Protein AF-A0A926GVC5-F1 (afdb_monomer)

Nearest PDB structures (foldseek):
  3ty1-assembly1_C  TM=9.019E-01  e=1.569E-07  Klebsiella pneumoniae subsp. pneumoniae MGH 78578
  7vnh-assembly1_A  TM=4.754E-01  e=6.463E+00  Drosophila melanogaster
  5odn-assembly1_G  TM=3.128E-01  e=2.403E+00  Salinibacter ruber DSM 13855
  3f6h-assembly1_B  TM=3.086E-01  e=4.647E+00  Leptospira interrogans

Secondary structure (DSSP, 8-state):
-BEEETTEEE-HHHHHTT-S-GGGTSEEEEEE--SGGGTT-EEEEEE-SSSEEEEEETTTTTEEEEEEETTEE-S-B-TT-S--GGG--TTSGGG-GGGGG--B-SB---BSS--SS-EEETTEEEPTTBSGGGS--EEEEEEEEESSSSBEEEEEEEEEEEE-TTS-EEEEEEEEE-

Sequence (178 aa):
MAIYLFGREWTRRELSERVGSLSQIAGVERFTYDEGVADGMRGVRVRTGGGLDFTVLMSRGMDIGAASYNGIPFAWQSATGTVHSHALDQSQPNGRGWLRSFHGGLLTGCGLSNAGAANVDGDEHLGIHGYLSHIPADETFAGIEWENDDTARIVVRGVMREACVFGANLQLQRTITA

Mean predicted aligned error: 4.13 Å

Radius of gyration: 18.65 Å; Cα contacts (8 Å, |Δi|>4): 428; chains: 1; bounding box: 44×25×56 Å

Structure (mmCIF, N/CA/C/O backbone):
data_AF-A0A926GVC5-F1
#
_entry.id   AF-A0A926GVC5-F1
#
loop_
_atom_site.group_PDB
_atom_site.id
_atom_site.type_symbol
_atom_site.label_atom_id
_atom_site.label_alt_id
_atom_site.label_comp_id
_atom_site.label_asym_id
_atom_site.label_entity_id
_atom_site.label_seq_id
_atom_site.pdbx_PDB_ins_code
_atom_site.Cartn_x
_atom_site.Cartn_y
_atom_site.Cartn_z
_atom_site.occupancy
_atom_site.B_iso_or_equiv
_atom_site.auth_seq_id
_atom_site.auth_comp_id
_atom_site.auth_asym_id
_atom_site.auth_atom_id
_atom_site.pdbx_PDB_model_num
ATOM 1 N N . MET A 1 1 ? -2.487 6.706 22.708 1.00 49.44 1 MET A N 1
ATOM 2 C CA . MET A 1 1 ? -3.735 7.472 22.549 1.00 49.44 1 MET A CA 1
ATOM 3 C C . MET A 1 1 ? -4.891 6.523 22.798 1.00 49.44 1 MET A C 1
ATOM 5 O O . MET A 1 1 ? -4.885 5.449 22.205 1.00 49.44 1 MET A O 1
ATOM 9 N N . ALA A 1 2 ? -5.819 6.887 23.686 1.00 65.38 2 ALA A N 1
ATOM 10 C CA . ALA A 1 2 ? -7.033 6.107 23.917 1.00 65.38 2 ALA A CA 1
ATOM 11 C C . ALA A 1 2 ? -7.806 5.901 22.602 1.00 65.38 2 ALA A C 1
ATOM 13 O O . ALA A 1 2 ? -7.728 6.735 21.695 1.00 65.38 2 ALA A O 1
ATOM 14 N N . ILE A 1 3 ? -8.535 4.791 22.480 1.00 77.25 3 ILE A N 1
ATOM 15 C CA . ILE A 1 3 ? -9.276 4.465 21.255 1.00 77.25 3 ILE A CA 1
ATOM 16 C C . ILE A 1 3 ? -10.468 5.427 21.130 1.00 77.25 3 ILE A C 1
ATOM 18 O O . ILE A 1 3 ? -11.437 5.320 21.880 1.00 77.25 3 ILE A O 1
ATOM 22 N N . TYR A 1 4 ? -10.405 6.384 20.198 1.00 82.50 4 TYR A N 1
ATOM 23 C CA . TYR A 1 4 ? -11.474 7.366 19.992 1.00 82.50 4 TYR A CA 1
ATOM 24 C C . TYR A 1 4 ? -12.497 6.861 18.970 1.00 82.50 4 TYR A C 1
ATOM 26 O O . TYR A 1 4 ? -12.224 6.814 17.771 1.00 82.50 4 TYR A O 1
ATOM 34 N N . LEU A 1 5 ? -13.687 6.489 19.443 1.00 84.31 5 LEU A N 1
ATOM 35 C CA . LEU A 1 5 ? -14.776 5.945 18.628 1.00 84.31 5 LEU A CA 1
ATOM 36 C C . LEU A 1 5 ? -16.101 6.591 19.028 1.00 84.31 5 LEU A C 1
ATOM 38 O O . LEU A 1 5 ? -16.390 6.762 20.213 1.00 84.31 5 LEU A O 1
ATOM 42 N N . PHE A 1 6 ? -16.929 6.929 18.038 1.00 85.31 6 PHE A N 1
ATOM 43 C CA . PHE A 1 6 ? -18.269 7.495 18.251 1.00 85.31 6 PHE A CA 1
ATOM 44 C C . PHE A 1 6 ? -18.292 8.741 19.160 1.00 85.31 6 PHE A C 1
ATOM 46 O O . PHE A 1 6 ? -19.180 8.898 19.995 1.00 85.31 6 PHE A O 1
ATOM 53 N N . GLY A 1 7 ? -17.305 9.631 19.007 1.00 84.62 7 GLY A N 1
ATOM 54 C CA . GLY A 1 7 ? -17.253 10.907 19.730 1.00 84.62 7 GLY A CA 1
ATOM 55 C C . GLY A 1 7 ? -16.700 10.827 21.158 1.00 84.62 7 GLY A C 1
ATOM 56 O O . GLY A 1 7 ? -16.825 11.789 21.915 1.00 84.62 7 GLY A O 1
ATOM 57 N N . ARG A 1 8 ? -16.103 9.695 21.546 1.00 88.12 8 ARG A N 1
ATOM 58 C CA . ARG A 1 8 ? -15.627 9.431 22.907 1.00 88.12 8 ARG A CA 1
ATOM 59 C C . ARG A 1 8 ? -14.354 8.573 22.901 1.00 88.12 8 ARG A C 1
ATOM 61 O O . ARG A 1 8 ? -14.167 7.742 22.018 1.00 88.12 8 ARG A O 1
ATOM 68 N N . GLU A 1 9 ? -13.526 8.731 23.932 1.00 88.25 9 GLU A N 1
ATOM 69 C CA . GLU A 1 9 ? -12.428 7.811 24.249 1.00 88.25 9 GLU A CA 1
ATOM 70 C C . GLU A 1 9 ? -12.924 6.537 24.951 1.00 88.25 9 GLU A C 1
ATOM 72 O O . GLU A 1 9 ? -13.777 6.574 25.847 1.00 88.25 9 GLU A O 1
ATOM 77 N N . TRP A 1 10 ? -12.362 5.406 24.539 1.00 87.75 10 TRP A N 1
ATOM 78 C CA . TRP A 1 10 ? -12.652 4.088 25.078 1.00 87.75 10 TRP A CA 1
ATOM 79 C C . TRP A 1 10 ? -11.377 3.397 25.543 1.00 87.75 10 TRP A C 1
ATOM 81 O O . TRP A 1 10 ? -10.371 3.369 24.830 1.00 87.75 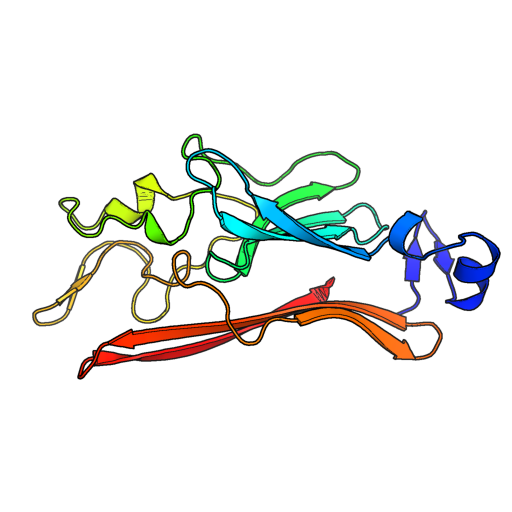10 TRP A O 1
ATOM 91 N N . THR A 1 11 ? -11.460 2.774 26.714 1.00 88.12 11 THR A N 1
ATOM 92 C CA . THR A 1 11 ? -10.470 1.788 27.165 1.00 88.12 11 THR A CA 1
ATOM 93 C C . THR A 1 11 ? -10.712 0.441 26.484 1.00 88.12 11 THR A C 1
ATOM 95 O O . THR A 1 11 ? -11.831 0.128 26.055 1.00 88.12 11 THR A O 1
ATOM 98 N N . ARG A 1 12 ? -9.695 -0.426 26.430 1.00 85.69 12 ARG A N 1
ATOM 99 C CA . ARG A 1 12 ? -9.867 -1.786 25.882 1.00 85.69 12 ARG A CA 1
ATOM 100 C C . ARG A 1 12 ? -10.916 -2.585 26.641 1.00 85.69 12 ARG A C 1
ATOM 102 O O . ARG A 1 12 ? -11.696 -3.313 26.025 1.00 85.69 12 ARG A O 1
ATOM 109 N N . ARG A 1 13 ? -10.946 -2.440 27.968 1.00 88.25 13 ARG A N 1
ATOM 110 C CA . ARG A 1 13 ? -11.920 -3.116 28.825 1.00 88.25 13 ARG A CA 1
ATOM 111 C C . ARG A 1 13 ? -13.344 -2.700 28.468 1.00 88.25 13 ARG A C 1
ATOM 113 O O . ARG A 1 13 ? -14.175 -3.567 28.210 1.00 88.25 13 ARG A O 1
ATOM 120 N N . GLU A 1 14 ? -13.612 -1.401 28.373 1.00 90.75 14 GLU A N 1
ATOM 121 C CA . GLU A 1 14 ? -14.952 -0.902 28.045 1.00 90.75 14 GLU A CA 1
ATOM 122 C C . GLU A 1 14 ? -15.433 -1.355 26.663 1.00 90.75 14 GLU A C 1
ATOM 124 O O . GLU A 1 14 ? -16.628 -1.614 26.491 1.00 90.75 14 GLU A O 1
ATOM 129 N N . LEU A 1 15 ? -14.522 -1.469 25.690 1.00 89.12 15 LEU A N 1
ATOM 130 C CA . LEU A 1 15 ? -14.838 -2.048 24.384 1.00 89.12 15 LEU A CA 1
ATOM 131 C C . LEU A 1 15 ? -15.173 -3.538 24.508 1.00 89.12 15 LEU A C 1
ATOM 133 O O . LEU A 1 15 ? -16.211 -3.962 24.005 1.00 89.12 15 LEU A O 1
ATOM 137 N N . SER A 1 16 ? -14.353 -4.323 25.215 1.00 88.56 16 SER A N 1
ATOM 138 C CA . SER A 1 16 ? -14.581 -5.769 25.383 1.00 88.56 16 SER A CA 1
ATOM 139 C C . SER A 1 16 ? -15.873 -6.117 26.127 1.00 88.56 16 SER A C 1
ATOM 141 O O . SER A 1 16 ? -16.448 -7.175 25.901 1.00 88.56 16 SER A O 1
ATOM 143 N N . GLU A 1 17 ? -16.366 -5.218 26.981 1.00 93.88 17 GLU A N 1
ATOM 144 C CA . GLU A 1 17 ? -17.654 -5.377 27.666 1.00 93.88 17 GLU A CA 1
ATOM 145 C C . GLU A 1 17 ? -18.858 -5.135 26.731 1.00 93.88 17 GLU A C 1
ATOM 147 O O . GLU A 1 17 ? -19.983 -5.491 27.076 1.00 93.88 17 GLU A O 1
ATOM 152 N N . ARG A 1 18 ? -18.648 -4.523 25.555 1.00 92.81 18 ARG A N 1
ATOM 153 C CA . ARG A 1 18 ? -19.713 -4.111 24.617 1.00 92.81 18 ARG A CA 1
ATOM 154 C C . ARG A 1 18 ? -19.720 -4.882 23.308 1.00 92.81 18 ARG A C 1
ATOM 156 O O . ARG A 1 18 ? -20.775 -5.004 22.689 1.00 92.81 18 ARG A O 1
ATOM 163 N N . VAL A 1 19 ? -18.564 -5.367 22.867 1.00 92.81 19 VAL A N 1
ATOM 164 C CA . VAL A 1 19 ? -18.430 -6.135 21.628 1.00 92.81 19 VAL A CA 1
ATOM 165 C C . VAL A 1 19 ? -17.737 -7.460 21.903 1.00 92.81 19 VAL A C 1
ATOM 167 O O . VAL A 1 19 ? -16.753 -7.517 22.634 1.00 92.81 19 VAL A O 1
ATOM 170 N N . GLY A 1 20 ? -18.224 -8.532 21.274 1.00 91.81 20 GLY A N 1
ATOM 171 C CA . GLY A 1 20 ? -17.586 -9.850 21.378 1.00 91.81 20 GLY A CA 1
ATOM 172 C C . GLY A 1 20 ? -16.238 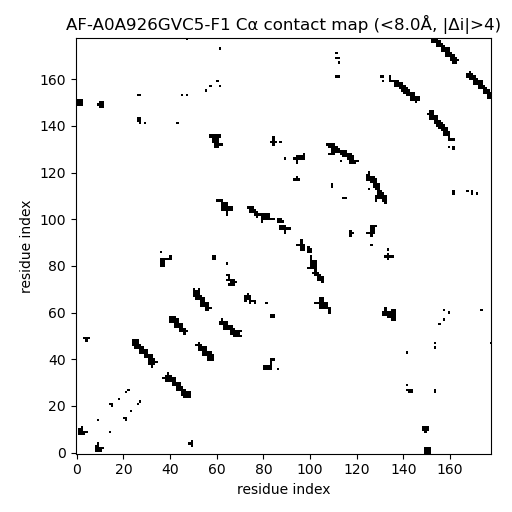-9.926 20.651 1.00 91.81 20 GLY A C 1
ATOM 173 O O . GLY A 1 20 ? -15.399 -10.757 20.983 1.00 91.81 20 GLY A O 1
ATOM 174 N N . SER A 1 21 ? -16.014 -9.050 19.666 1.00 90.00 21 SER A N 1
ATOM 175 C CA . SER A 1 21 ? -14.755 -8.922 18.931 1.00 90.00 21 SER A CA 1
ATOM 176 C C . SER A 1 21 ? -14.538 -7.475 18.505 1.00 90.00 21 SER A C 1
ATOM 178 O O . SER A 1 21 ? -15.471 -6.816 18.043 1.00 90.00 21 SER A O 1
ATOM 180 N N . LEU A 1 22 ? -13.290 -7.000 18.570 1.00 87.12 22 LEU A N 1
ATOM 181 C CA . LEU A 1 22 ? -12.922 -5.672 18.074 1.00 87.12 22 LEU A CA 1
ATOM 182 C C . LEU A 1 22 ? -13.240 -5.515 16.578 1.00 87.12 22 LEU A C 1
ATOM 184 O O . LEU A 1 22 ? -13.656 -4.437 16.165 1.00 87.12 22 LEU A O 1
ATOM 188 N N . SER A 1 23 ? -13.181 -6.610 15.804 1.00 89.69 23 SER A N 1
ATOM 189 C CA . SER A 1 23 ? -13.510 -6.646 14.368 1.00 89.69 23 SER A CA 1
ATOM 190 C C . SER A 1 23 ? -14.938 -6.196 14.031 1.00 89.69 23 SER A C 1
ATOM 192 O O . SER A 1 23 ? -15.229 -5.921 12.863 1.00 89.69 23 SER A O 1
ATOM 194 N N . GLN A 1 24 ? -15.824 -6.128 15.031 1.00 91.88 24 GLN A N 1
ATOM 195 C CA . GLN A 1 24 ? -17.164 -5.558 14.902 1.00 91.88 24 GLN A CA 1
ATOM 196 C C . GLN A 1 24 ? -17.125 -4.049 14.617 1.00 91.88 24 GLN A C 1
ATOM 198 O O . GLN A 1 24 ? -17.999 -3.547 13.916 1.00 91.88 24 GLN A O 1
ATOM 203 N N . ILE A 1 25 ? -16.134 -3.330 15.153 1.00 90.62 25 ILE A N 1
ATOM 204 C CA . ILE A 1 25 ? -16.076 -1.859 15.132 1.00 90.62 25 ILE A CA 1
ATOM 205 C C . ILE A 1 25 ? -14.797 -1.311 14.495 1.00 90.62 25 ILE A C 1
ATOM 207 O O . ILE A 1 25 ? -14.832 -0.217 13.949 1.00 90.62 25 ILE A O 1
ATOM 211 N N . ALA A 1 26 ? -13.688 -2.051 14.529 1.00 91.81 26 ALA A N 1
ATOM 212 C CA . ALA A 1 26 ? -12.416 -1.658 13.934 1.00 91.81 26 ALA A CA 1
ATOM 213 C C . ALA A 1 26 ? -11.557 -2.891 13.625 1.00 91.81 26 ALA A C 1
ATOM 215 O O . ALA A 1 26 ? -11.662 -3.928 14.278 1.00 91.81 26 ALA A O 1
ATOM 216 N N . GLY A 1 27 ? -10.661 -2.792 12.652 1.00 92.81 27 GLY A N 1
ATOM 217 C CA . GLY A 1 27 ? -9.654 -3.819 1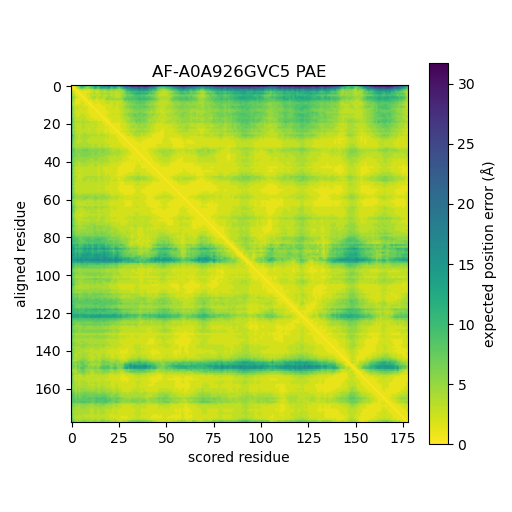2.432 1.00 92.81 27 GLY A CA 1
ATOM 218 C C . GLY A 1 27 ? -9.137 -3.898 11.014 1.00 92.81 27 GLY A C 1
ATOM 219 O O . GLY A 1 27 ? -9.348 -3.013 10.185 1.00 92.81 27 GLY A O 1
ATOM 220 N N . VAL A 1 28 ? -8.437 -4.999 10.765 1.00 96.69 28 VAL A N 1
ATOM 221 C CA . VAL A 1 28 ? -7.834 -5.320 9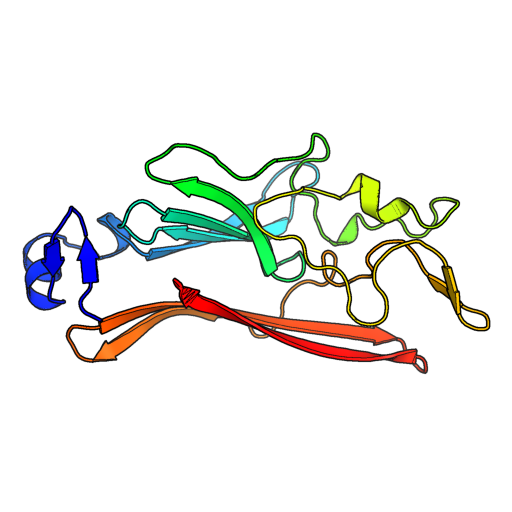.478 1.00 96.69 28 VAL A CA 1
ATOM 222 C C . VAL A 1 28 ? -8.408 -6.617 8.940 1.00 96.69 28 VAL A C 1
ATOM 224 O O . VAL A 1 28 ? -8.597 -7.579 9.681 1.00 96.69 28 VAL A O 1
ATOM 227 N N . GLU A 1 29 ? -8.651 -6.652 7.641 1.00 97.69 29 GLU A N 1
ATOM 228 C CA . GLU A 1 29 ? -9.119 -7.837 6.934 1.00 97.69 29 GLU A CA 1
ATOM 229 C C . GLU A 1 29 ? -8.224 -8.066 5.720 1.00 97.69 29 GLU A C 1
ATOM 231 O O . GLU A 1 29 ? -8.081 -7.192 4.865 1.00 97.69 29 GLU A O 1
ATOM 236 N N . ARG A 1 30 ? -7.581 -9.234 5.667 1.00 98.38 30 ARG A N 1
ATOM 237 C CA . ARG A 1 30 ? -6.803 -9.660 4.501 1.00 98.38 30 ARG A CA 1
ATOM 238 C C . ARG A 1 30 ? -7.730 -10.341 3.511 1.00 98.38 30 ARG A C 1
ATOM 240 O O . ARG A 1 30 ? -8.550 -11.158 3.916 1.00 98.38 30 ARG A O 1
ATOM 247 N N . PHE A 1 31 ? -7.544 -10.055 2.233 1.00 98.44 31 PHE A N 1
ATOM 248 C CA . PHE A 1 31 ? -8.298 -10.691 1.162 1.00 98.44 31 PHE A CA 1
ATOM 249 C C . PHE A 1 31 ? -7.452 -10.813 -0.107 1.00 98.44 31 PHE A C 1
ATOM 251 O O . PHE A 1 31 ? -6.391 -10.192 -0.230 1.00 98.44 31 PHE A O 1
ATOM 258 N N . THR A 1 32 ? -7.939 -11.622 -1.044 1.00 98.12 32 THR A N 1
ATOM 259 C CA . THR A 1 32 ? -7.376 -11.755 -2.390 1.00 98.12 32 THR A CA 1
ATOM 260 C C . THR A 1 32 ? -8.484 -11.447 -3.385 1.00 98.12 32 THR A C 1
ATOM 262 O O . THR A 1 32 ? -9.621 -11.858 -3.166 1.00 98.12 32 THR A O 1
ATOM 265 N N . TYR A 1 33 ? -8.171 -10.681 -4.423 1.00 97.06 33 TYR A N 1
ATOM 266 C CA . TYR A 1 33 ? -9.065 -10.488 -5.562 1.00 97.06 33 TYR A CA 1
ATOM 267 C C . TYR A 1 33 ? -9.090 -11.777 -6.394 1.00 97.06 33 TYR A C 1
ATOM 269 O O . TYR A 1 33 ? -8.039 -12.377 -6.599 1.00 97.06 33 TYR A O 1
ATOM 277 N N . ASP A 1 34 ? -10.264 -12.198 -6.853 1.00 97.12 34 ASP A N 1
ATOM 278 C CA . ASP A 1 34 ? -10.495 -13.511 -7.471 1.00 97.12 34 ASP A CA 1
ATOM 279 C C . ASP A 1 34 ? -10.946 -13.447 -8.939 1.00 97.12 34 ASP A C 1
ATOM 281 O O . ASP A 1 34 ? -11.207 -14.482 -9.549 1.00 97.12 34 ASP A O 1
ATOM 285 N N . GLU A 1 35 ? -11.037 -12.246 -9.524 1.00 94.50 35 GLU A N 1
ATOM 286 C CA . GLU A 1 35 ? -11.503 -12.064 -10.899 1.00 94.50 35 GLU A CA 1
ATOM 287 C C . GLU A 1 35 ? -10.833 -10.895 -11.643 1.00 94.50 35 GLU A C 1
ATOM 289 O O . GLU A 1 35 ? -10.337 -9.914 -11.073 1.00 94.50 35 GLU A O 1
ATOM 294 N N . GLY A 1 36 ? -10.899 -10.980 -12.975 1.00 93.88 36 GLY A N 1
ATOM 295 C CA . GLY 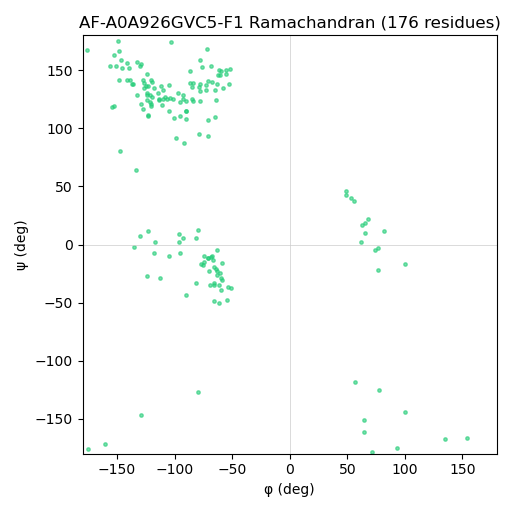A 1 36 ? -10.538 -9.906 -13.893 1.00 93.88 36 GLY A CA 1
ATOM 296 C C . GLY A 1 36 ? -9.059 -9.524 -13.842 1.00 93.88 36 GLY A C 1
ATOM 297 O O . GLY A 1 36 ? -8.183 -10.326 -13.541 1.00 93.88 36 GLY A O 1
ATOM 298 N N . VAL A 1 37 ? -8.767 -8.258 -14.147 1.00 92.62 37 VAL A N 1
ATOM 299 C CA . VAL A 1 37 ? -7.387 -7.735 -14.175 1.00 92.62 37 VAL A CA 1
ATOM 300 C C . VAL A 1 37 ? -6.730 -7.657 -12.791 1.00 92.62 37 VAL A C 1
ATOM 302 O O . VAL A 1 37 ? -5.531 -7.389 -12.705 1.00 92.62 37 VAL A O 1
ATOM 305 N N . ALA A 1 38 ? -7.510 -7.852 -11.726 1.00 95.25 38 ALA A N 1
ATOM 306 C CA . ALA A 1 38 ? -7.071 -7.847 -10.337 1.00 95.25 38 ALA A CA 1
ATOM 307 C C . ALA A 1 38 ? -6.774 -9.256 -9.802 1.00 95.25 38 ALA A C 1
ATOM 309 O O . ALA A 1 38 ? -6.297 -9.361 -8.677 1.00 95.25 38 ALA A O 1
ATOM 310 N N . ASP A 1 39 ? -7.080 -10.315 -10.556 1.00 95.62 39 ASP A N 1
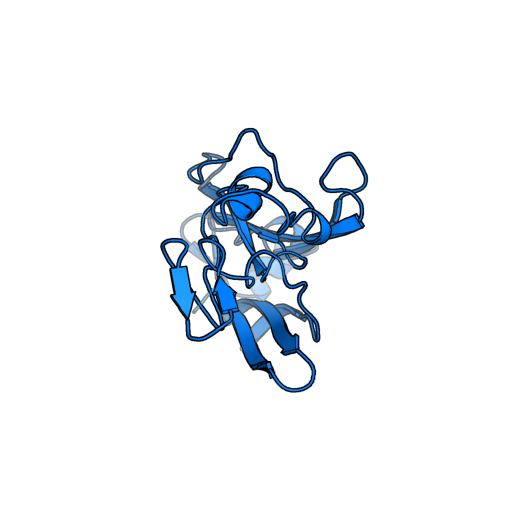ATOM 311 C CA . ASP A 1 39 ? -7.028 -11.694 -10.066 1.00 95.62 39 ASP A CA 1
ATOM 312 C C . ASP A 1 39 ? -5.675 -12.049 -9.416 1.00 95.62 39 ASP A C 1
ATOM 314 O O . ASP A 1 39 ? -4.601 -11.637 -9.869 1.00 95.62 39 ASP A O 1
ATOM 318 N N . GLY A 1 40 ? -5.742 -12.762 -8.292 1.00 95.81 40 GLY A N 1
ATOM 319 C CA . GLY A 1 40 ? -4.604 -13.155 -7.461 1.00 95.81 40 GLY A CA 1
ATOM 320 C C . GLY A 1 40 ? -3.992 -12.030 -6.620 1.00 95.81 40 GLY A C 1
ATOM 321 O O . GLY A 1 40 ? -3.096 -12.282 -5.807 1.00 95.81 40 GLY A O 1
ATOM 322 N N . MET A 1 41 ? -4.456 -10.785 -6.760 1.00 96.19 41 MET A N 1
ATOM 323 C CA . MET A 1 41 ? -3.865 -9.660 -6.047 1.00 96.19 41 MET A CA 1
ATOM 324 C C . MET A 1 41 ? -4.233 -9.700 -4.559 1.00 96.19 41 MET A C 1
ATOM 326 O O . MET A 1 41 ? -5.392 -9.840 -4.186 1.00 96.19 41 MET A O 1
ATOM 330 N N . ARG A 1 42 ? -3.249 -9.523 -3.676 1.00 97.56 42 ARG A N 1
ATOM 331 C CA . ARG A 1 42 ? -3.463 -9.439 -2.220 1.00 97.56 42 ARG A CA 1
ATOM 332 C C . ARG A 1 42 ? -3.818 -8.015 -1.788 1.00 97.56 42 ARG A C 1
ATOM 334 O O . ARG A 1 42 ? -3.131 -7.066 -2.182 1.00 97.56 42 ARG A O 1
ATOM 341 N N . GLY A 1 43 ? -4.819 -7.882 -0.921 1.00 98.06 43 GLY A N 1
ATOM 342 C CA . GLY A 1 43 ? -5.265 -6.625 -0.322 1.00 98.06 43 GLY A CA 1
ATOM 343 C C . GLY A 1 43 ? -5.455 -6.716 1.195 1.00 98.06 43 GLY A C 1
ATOM 344 O O . GLY A 1 43 ? -5.647 -7.794 1.761 1.00 98.06 43 GLY A O 1
ATOM 345 N N . VAL A 1 44 ? -5.395 -5.563 1.861 1.00 98.69 44 VAL A N 1
ATOM 346 C CA . VAL A 1 44 ? -5.738 -5.402 3.279 1.00 98.69 44 VAL A CA 1
ATOM 347 C C . VAL A 1 44 ? -6.746 -4.273 3.403 1.00 98.69 44 VAL A C 1
ATOM 349 O O . VAL A 1 44 ? -6.426 -3.125 3.105 1.00 98.69 44 VAL A O 1
ATOM 352 N N . ARG A 1 45 ? -7.955 -4.576 3.870 1.00 98.19 45 ARG A N 1
ATOM 353 C CA . ARG A 1 45 ? -8.938 -3.563 4.249 1.00 98.19 45 ARG A CA 1
ATOM 354 C C . ARG A 1 45 ? -8.678 -3.134 5.685 1.00 98.19 45 ARG A C 1
ATOM 356 O O . ARG A 1 45 ? -8.639 -3.971 6.582 1.00 98.19 45 ARG A O 1
ATOM 363 N N . VAL A 1 46 ? -8.515 -1.836 5.888 1.00 98.25 46 VAL A N 1
ATOM 364 C CA . VAL A 1 46 ? -8.346 -1.195 7.190 1.00 98.25 46 VAL A CA 1
ATOM 365 C C . VAL A 1 46 ? -9.621 -0.435 7.512 1.00 98.25 46 VAL A C 1
ATOM 367 O O . VAL A 1 46 ? -10.066 0.376 6.704 1.00 98.25 46 VAL A O 1
ATOM 370 N N . ARG A 1 47 ? -10.191 -0.699 8.688 1.00 96.06 47 ARG A N 1
ATOM 371 C CA . ARG A 1 47 ? -11.331 0.031 9.250 1.00 96.06 47 ARG A CA 1
ATOM 372 C C . ARG A 1 47 ? -10.919 0.572 10.607 1.00 96.06 47 ARG A C 1
ATOM 374 O O . ARG A 1 47 ? -10.703 -0.215 11.528 1.00 96.06 47 ARG A O 1
ATOM 381 N N . THR A 1 48 ? -10.774 1.885 10.748 1.00 93.44 48 THR A N 1
ATOM 382 C CA . THR A 1 48 ? -10.304 2.470 12.019 1.00 93.44 48 THR A CA 1
ATOM 383 C C . THR A 1 48 ? -11.392 2.510 13.087 1.00 93.44 48 THR A C 1
ATOM 385 O O . THR A 1 48 ? -11.097 2.705 14.261 1.00 93.44 48 THR A O 1
ATOM 388 N N . GLY A 1 49 ? -12.657 2.365 12.684 1.00 90.88 49 GLY A N 1
ATOM 389 C CA . GLY A 1 49 ? -13.835 2.561 13.530 1.00 90.88 49 GLY A CA 1
ATOM 390 C C . GLY A 1 49 ? -14.178 4.031 13.789 1.00 90.88 49 GLY A C 1
ATOM 391 O O . GLY A 1 49 ? -15.333 4.351 14.056 1.00 90.88 49 GLY A O 1
ATOM 392 N N . GLY A 1 50 ? -13.214 4.944 13.640 1.00 90.75 50 GLY A N 1
ATOM 393 C CA . GLY A 1 50 ? -13.417 6.397 13.700 1.00 90.75 50 GLY A CA 1
ATOM 394 C C . GLY A 1 50 ? -13.986 6.997 12.409 1.00 90.75 50 GLY A C 1
ATOM 395 O O . GLY A 1 50 ? -13.950 8.213 12.228 1.00 90.75 50 GLY A O 1
ATOM 396 N N . GLY A 1 51 ? -14.460 6.148 11.495 1.00 93.38 51 GLY A N 1
ATOM 397 C CA . GLY A 1 51 ? -15.038 6.529 10.209 1.00 93.38 51 GLY A CA 1
ATOM 398 C C . GLY A 1 51 ? -14.097 6.397 9.017 1.00 93.38 51 GLY A C 1
ATOM 399 O O . GLY A 1 51 ? -14.581 6.398 7.893 1.00 93.38 51 GLY A O 1
ATOM 400 N N . LEU A 1 52 ? -12.782 6.283 9.222 1.00 95.75 52 LEU A N 1
ATOM 401 C CA . LEU A 1 52 ? -11.835 6.106 8.121 1.00 95.75 52 LEU A CA 1
ATOM 402 C C . LEU A 1 52 ? -11.735 4.625 7.732 1.00 95.75 52 LEU A C 1
ATOM 404 O O . LEU A 1 52 ? -11.352 3.784 8.547 1.00 95.75 52 LEU A O 1
ATOM 408 N N . ASP A 1 53 ? -11.999 4.344 6.460 1.00 97.75 53 ASP A N 1
ATOM 409 C CA . ASP A 1 53 ? -11.830 3.031 5.848 1.00 97.75 53 ASP A CA 1
ATOM 410 C C . ASP A 1 53 ? -10.959 3.160 4.598 1.00 97.75 53 ASP A C 1
ATOM 412 O O . ASP A 1 53 ? -11.165 4.060 3.782 1.00 97.75 53 ASP A O 1
ATOM 416 N N . PHE A 1 54 ? -9.986 2.270 4.418 1.00 98.56 54 PHE A N 1
ATOM 417 C CA . PHE A 1 54 ? -9.158 2.251 3.211 1.00 98.56 54 PHE A CA 1
ATOM 418 C C . PHE A 1 54 ? -8.608 0.864 2.899 1.00 98.56 54 PHE A C 1
ATOM 420 O O . PHE A 1 54 ? -8.591 -0.032 3.742 1.00 98.56 54 PHE A O 1
ATOM 427 N N . THR A 1 55 ? -8.147 0.678 1.664 1.00 98.62 55 THR A N 1
ATOM 428 C CA . THR A 1 55 ? -7.538 -0.578 1.215 1.00 98.62 55 THR A CA 1
ATOM 429 C C . THR A 1 55 ? -6.061 -0.380 0.905 1.00 98.62 55 THR A C 1
ATOM 431 O O . THR A 1 55 ? -5.718 0.445 0.064 1.00 98.62 55 THR A O 1
ATOM 434 N N . VAL A 1 56 ? -5.190 -1.167 1.535 1.00 98.69 56 VAL A N 1
ATOM 435 C CA . VAL A 1 56 ? -3.775 -1.282 1.165 1.00 98.69 56 VAL A CA 1
ATOM 436 C C . VAL A 1 56 ? -3.620 -2.404 0.140 1.00 98.69 56 VAL A C 1
ATOM 438 O O . VAL A 1 56 ? -4.009 -3.547 0.390 1.00 98.69 56 VAL A O 1
ATOM 441 N N . LEU A 1 57 ? -3.052 -2.091 -1.020 1.00 98.12 57 LEU A N 1
ATOM 442 C CA . LEU A 1 57 ? -2.854 -3.019 -2.129 1.00 98.12 57 LEU A CA 1
ATOM 443 C C . LEU A 1 57 ? -1.477 -3.676 -2.006 1.00 98.12 57 LEU A C 1
ATOM 445 O O . LEU A 1 57 ? -0.478 -3.209 -2.553 1.00 98.12 57 LEU A O 1
ATOM 449 N N . MET A 1 58 ? -1.419 -4.782 -1.265 1.00 98.00 58 MET A N 1
ATOM 450 C CA . MET A 1 58 ? -0.163 -5.446 -0.892 1.00 98.00 58 MET A CA 1
ATOM 451 C C . MET A 1 58 ? 0.651 -5.929 -2.090 1.00 98.00 58 MET A C 1
ATOM 453 O O . MET A 1 58 ? 1.862 -6.072 -1.985 1.00 98.00 58 MET A O 1
ATOM 457 N N . SER A 1 59 ? 0.016 -6.178 -3.233 1.00 96.50 59 SER A N 1
ATOM 458 C CA . SER A 1 59 ? 0.736 -6.621 -4.435 1.00 96.50 59 SER A CA 1
ATOM 459 C C . SER A 1 59 ? 1.160 -5.468 -5.352 1.00 96.50 59 SER A C 1
ATOM 461 O O . SER A 1 59 ? 1.664 -5.735 -6.436 1.00 96.50 59 SER A O 1
ATOM 463 N N . ARG A 1 60 ? 0.955 -4.209 -4.937 1.00 95.75 60 ARG A N 1
ATOM 464 C CA . ARG A 1 60 ? 1.247 -2.984 -5.699 1.00 95.75 60 ARG A CA 1
ATOM 465 C C . ARG A 1 60 ? 1.975 -1.945 -4.847 1.00 95.75 60 ARG A C 1
ATOM 467 O O . ARG A 1 60 ? 1.406 -0.920 -4.495 1.00 95.75 60 ARG A O 1
ATOM 474 N N . GLY A 1 61 ? 3.188 -2.232 -4.394 1.00 96.75 61 GLY A N 1
ATOM 475 C CA . GLY A 1 61 ? 3.977 -1.269 -3.617 1.00 96.75 61 GLY A CA 1
ATOM 476 C C . GLY A 1 61 ? 3.398 -0.891 -2.249 1.00 96.75 61 GLY A C 1
ATOM 477 O O . GLY A 1 61 ? 3.863 0.068 -1.626 1.00 96.75 61 GLY A O 1
ATOM 478 N N . MET A 1 62 ? 2.362 -1.606 -1.792 1.00 98.38 62 MET A N 1
ATOM 479 C CA . MET A 1 62 ? 1.474 -1.201 -0.697 1.00 98.38 62 MET A CA 1
ATOM 480 C C . MET A 1 62 ? 0.812 0.167 -0.918 1.00 98.38 62 MET A C 1
ATOM 482 O O . MET A 1 62 ? 0.651 0.949 0.023 1.00 98.38 62 MET A O 1
ATOM 486 N N . ASP A 1 63 ? 0.439 0.472 -2.159 1.00 98.00 63 ASP A N 1
ATOM 487 C CA . ASP A 1 63 ? -0.412 1.613 -2.493 1.00 98.00 63 ASP A CA 1
ATOM 488 C C . ASP A 1 63 ? -1.699 1.619 -1.662 1.00 98.00 63 ASP A C 1
ATOM 490 O O . ASP A 1 63 ? -2.203 0.569 -1.255 1.00 98.00 63 ASP A O 1
ATOM 494 N N . ILE A 1 64 ? -2.246 2.810 -1.417 1.00 98.44 64 ILE A N 1
ATOM 495 C CA . ILE A 1 64 ? -3.537 2.961 -0.750 1.00 98.44 64 ILE A CA 1
ATOM 496 C C . ILE A 1 64 ? -4.578 3.235 -1.829 1.00 98.44 64 ILE A C 1
ATOM 498 O O . ILE A 1 64 ? -4.587 4.309 -2.424 1.00 98.44 64 ILE A O 1
ATOM 502 N N . GLY A 1 65 ? -5.432 2.245 -2.080 1.00 97.38 65 GLY A N 1
ATOM 503 C CA . GLY A 1 65 ? -6.469 2.270 -3.105 1.00 97.38 65 GLY A CA 1
ATOM 504 C C . GLY A 1 65 ? -7.708 3.052 -2.665 1.00 97.38 65 GLY A C 1
ATOM 505 O O . GLY A 1 65 ? -7.621 4.210 -2.255 1.00 97.38 65 GLY A O 1
ATOM 506 N N . ALA A 1 66 ? -8.879 2.415 -2.762 1.00 97.50 66 ALA A N 1
ATOM 507 C CA . ALA A 1 66 ? -10.143 3.013 -2.339 1.00 97.50 66 ALA A CA 1
ATOM 508 C C . ALA A 1 66 ? -10.098 3.422 -0.858 1.00 97.50 66 ALA A C 1
ATOM 510 O O . ALA A 1 66 ? -9.647 2.643 -0.011 1.00 97.50 66 ALA A O 1
ATOM 511 N N . ALA A 1 67 ? -10.591 4.628 -0.573 1.00 98.31 67 ALA A N 1
ATOM 512 C CA . ALA A 1 67 ? -10.695 5.187 0.765 1.00 98.31 67 ALA A CA 1
ATOM 513 C C . ALA A 1 67 ? -12.004 5.971 0.927 1.00 98.31 67 ALA A C 1
ATOM 515 O O . ALA A 1 67 ? -12.444 6.672 0.006 1.00 98.31 67 ALA A O 1
ATOM 516 N N . SER A 1 68 ? -12.605 5.857 2.107 1.00 98.38 68 SER A N 1
ATOM 517 C CA . SER A 1 68 ? -13.833 6.549 2.488 1.00 98.38 68 SER A CA 1
ATOM 518 C C . SER A 1 68 ? -13.773 7.049 3.923 1.00 98.38 68 SER A C 1
ATOM 520 O O . SER A 1 68 ? -13.102 6.462 4.770 1.00 98.38 68 SER A O 1
ATOM 522 N N . TYR A 1 69 ? -14.502 8.128 4.194 1.00 97.50 69 TYR A N 1
ATOM 523 C CA . TYR A 1 69 ? -14.734 8.628 5.542 1.00 97.50 69 TYR A CA 1
ATOM 524 C C . TYR A 1 69 ? -16.234 8.636 5.833 1.00 97.50 69 TYR A C 1
ATOM 526 O O . TYR A 1 69 ? -16.998 9.266 5.103 1.00 97.50 69 TYR A O 1
ATOM 534 N N . ASN A 1 70 ? -16.672 7.910 6.863 1.00 95.38 70 ASN A N 1
ATOM 535 C CA . ASN A 1 70 ? -18.084 7.693 7.197 1.00 95.38 70 ASN A CA 1
ATOM 536 C C . ASN A 1 70 ? -18.915 7.247 5.978 1.00 95.38 70 ASN A C 1
ATOM 538 O O . ASN A 1 70 ? -20.012 7.745 5.736 1.00 95.38 70 ASN A O 1
ATOM 542 N N . GLY A 1 71 ? -18.356 6.337 5.173 1.00 96.31 71 GLY A N 1
ATOM 543 C CA . GLY A 1 71 ? -18.979 5.829 3.946 1.00 96.31 71 GLY A CA 1
ATOM 544 C C . GLY A 1 71 ? -18.928 6.771 2.736 1.00 96.31 71 GLY A C 1
ATOM 545 O O . GLY A 1 71 ? -19.353 6.374 1.655 1.00 96.31 71 GLY A O 1
ATOM 546 N N . ILE A 1 72 ? -18.386 7.987 2.868 1.00 98.31 72 ILE A N 1
ATOM 547 C CA . ILE A 1 72 ? -18.234 8.934 1.756 1.00 98.31 72 ILE A CA 1
ATOM 548 C C . ILE A 1 72 ? -16.870 8.700 1.087 1.00 98.31 72 ILE A C 1
ATOM 550 O O . ILE A 1 72 ? -15.841 8.916 1.736 1.00 98.31 72 ILE A O 1
ATOM 554 N N . PRO A 1 73 ? -16.817 8.249 -0.182 1.00 98.00 73 PRO A N 1
ATOM 555 C CA . PRO A 1 73 ? -15.554 8.025 -0.879 1.00 98.00 73 PRO A CA 1
ATOM 556 C C . PRO A 1 73 ? -14.866 9.354 -1.215 1.00 98.00 73 PRO A C 1
ATOM 558 O O . PRO A 1 73 ? -15.522 10.311 -1.623 1.00 98.00 73 PRO A O 1
ATOM 561 N N . PHE A 1 74 ? -13.539 9.404 -1.079 1.00 97.44 74 PHE A N 1
ATOM 562 C CA . PHE A 1 74 ? -12.748 10.606 -1.401 1.00 97.44 74 PHE A CA 1
ATOM 563 C C . PHE A 1 74 ? -11.465 10.327 -2.201 1.00 97.44 74 PHE A C 1
ATOM 565 O O . PHE A 1 74 ? -10.758 11.259 -2.578 1.00 97.44 74 PHE A O 1
ATOM 572 N N . ALA A 1 75 ? -11.167 9.059 -2.490 1.00 97.44 75 ALA A N 1
ATOM 573 C CA . ALA A 1 75 ? -10.070 8.666 -3.368 1.00 97.44 75 ALA A CA 1
ATOM 574 C C . ALA A 1 75 ? -10.566 8.496 -4.813 1.00 97.44 75 ALA A C 1
ATOM 576 O O . ALA A 1 75 ? -11.529 7.769 -5.057 1.00 97.44 75 ALA A O 1
ATOM 577 N N . TRP A 1 76 ? -9.897 9.134 -5.778 1.00 97.31 76 TRP A N 1
ATOM 578 C CA . TRP A 1 76 ? -10.194 8.939 -7.201 1.00 97.31 76 TRP A CA 1
ATOM 579 C C . TRP A 1 76 ? -9.816 7.522 -7.644 1.00 97.31 76 TRP A C 1
ATOM 581 O O . TRP A 1 76 ? -8.766 7.013 -7.259 1.00 97.31 76 TRP A O 1
ATOM 591 N N . GLN A 1 77 ? -10.644 6.893 -8.480 1.00 95.88 77 GLN A N 1
ATOM 592 C CA . GLN A 1 77 ? -10.372 5.574 -9.048 1.00 95.88 77 GLN A CA 1
ATOM 593 C C . GLN A 1 77 ? -10.433 5.633 -10.571 1.00 95.88 77 GLN A C 1
ATOM 595 O O . GLN A 1 77 ? -11.383 6.152 -11.158 1.00 95.88 77 GLN A O 1
ATOM 600 N N . SER A 1 78 ? -9.403 5.085 -11.202 1.00 95.81 78 SER A N 1
ATOM 601 C CA . SER A 1 78 ? -9.283 5.021 -12.654 1.00 95.81 78 SER A CA 1
ATOM 602 C C . SER A 1 78 ? -10.182 3.947 -13.264 1.00 95.81 78 SER A C 1
ATOM 604 O O . SER A 1 78 ? -10.423 2.897 -12.665 1.00 95.81 78 SER A O 1
ATOM 606 N N . ALA A 1 79 ? -10.579 4.156 -14.520 1.00 94.88 79 ALA A N 1
ATOM 607 C CA . ALA A 1 79 ? -11.280 3.157 -15.327 1.00 94.88 79 ALA A CA 1
ATOM 608 C C . ALA A 1 79 ? -10.415 1.927 -15.662 1.00 94.88 79 ALA A C 1
ATOM 610 O O . ALA A 1 79 ? -10.946 0.905 -16.085 1.00 94.88 79 ALA A O 1
ATOM 611 N N . THR A 1 80 ? -9.096 1.988 -15.447 1.00 92.56 80 THR A N 1
ATOM 612 C CA . THR A 1 80 ? -8.226 0.802 -15.541 1.00 92.56 80 THR A CA 1
ATOM 613 C C . THR A 1 80 ? -8.540 -0.232 -14.461 1.00 92.56 80 THR A C 1
ATOM 615 O O . THR A 1 80 ? -8.148 -1.387 -14.590 1.00 92.56 80 THR A O 1
ATOM 618 N N . GLY A 1 81 ? -9.209 0.186 -13.381 1.00 90.88 81 GLY A N 1
ATOM 619 C CA . GLY A 1 81 ? -9.439 -0.631 -12.201 1.00 90.88 81 GLY A CA 1
ATOM 620 C C . GLY A 1 81 ? -8.171 -0.853 -11.378 1.00 90.88 81 GLY A C 1
ATOM 621 O O . GLY A 1 81 ? -7.087 -0.339 -11.674 1.00 90.88 81 GLY A O 1
ATOM 622 N N . THR A 1 82 ? -8.325 -1.626 -10.309 1.00 91.06 82 THR A N 1
ATOM 623 C CA . THR A 1 82 ? -7.216 -2.100 -9.486 1.00 91.06 82 THR A CA 1
ATOM 624 C C . THR A 1 82 ? -6.547 -3.279 -10.189 1.00 91.06 82 THR A C 1
ATOM 626 O O . THR A 1 82 ? -7.005 -4.406 -10.085 1.00 91.06 82 THR A O 1
ATOM 629 N N . VAL A 1 83 ? -5.489 -3.017 -10.947 1.00 91.69 83 VAL A N 1
ATOM 630 C CA . VAL A 1 83 ? -4.827 -4.028 -11.787 1.00 91.69 83 VAL A CA 1
ATOM 631 C C . VAL A 1 83 ? -3.770 -4.800 -10.987 1.00 91.69 83 VAL A C 1
ATOM 633 O O . VAL A 1 83 ? -3.141 -4.219 -10.113 1.00 91.69 83 VAL A O 1
ATOM 636 N N . HIS A 1 84 ? -3.493 -6.072 -11.279 1.00 90.88 84 HIS A N 1
ATOM 637 C CA . HIS A 1 84 ? -2.346 -6.783 -10.699 1.00 90.88 84 HIS A CA 1
ATOM 638 C C . HIS A 1 84 ? -1.013 -6.106 -11.093 1.00 90.88 84 HIS A C 1
ATOM 640 O O . HIS A 1 84 ? -0.889 -5.501 -12.161 1.00 90.88 84 HIS A O 1
ATOM 646 N N . SER A 1 85 ? 0.021 -6.196 -10.254 1.00 86.56 85 SER A N 1
ATOM 647 C CA . SER A 1 85 ? 1.356 -5.634 -10.550 1.00 86.56 85 SER A CA 1
ATOM 648 C C . SER A 1 85 ? 2.000 -6.205 -11.813 1.00 86.56 85 SER A C 1
ATOM 650 O O . SER A 1 85 ? 2.727 -5.505 -12.509 1.00 86.56 85 SER A O 1
ATOM 652 N N . HIS A 1 86 ? 1.672 -7.448 -12.153 1.00 85.31 86 HIS A N 1
ATOM 653 C CA . HIS A 1 86 ? 2.184 -8.140 -13.343 1.00 85.31 86 HIS A CA 1
ATOM 654 C C . HIS A 1 86 ? 1.694 -7.541 -14.668 1.00 85.31 86 HIS A C 1
ATOM 656 O O . HIS A 1 86 ? 2.204 -7.900 -15.721 1.00 85.31 86 HIS A O 1
ATOM 662 N N . ALA A 1 87 ? 0.724 -6.627 -14.640 1.00 81.88 87 ALA A N 1
ATOM 663 C CA . ALA A 1 87 ? 0.226 -5.971 -15.844 1.00 81.88 87 ALA A CA 1
ATOM 664 C C . ALA A 1 87 ? 1.098 -4.798 -16.324 1.00 81.88 87 ALA A C 1
ATOM 666 O O . ALA A 1 87 ? 0.690 -4.080 -17.239 1.00 81.88 87 ALA A O 1
ATOM 667 N N . LEU A 1 88 ? 2.256 -4.544 -15.698 1.00 84.81 88 LEU A N 1
ATOM 668 C CA . LEU A 1 88 ? 3.180 -3.531 -16.197 1.00 84.81 88 LEU A CA 1
ATOM 669 C C . LEU A 1 88 ? 3.716 -3.941 -17.569 1.00 84.81 88 LEU A C 1
ATOM 671 O O . LEU A 1 88 ? 4.549 -4.835 -17.683 1.00 84.81 88 LEU A O 1
ATOM 675 N N . ASP A 1 89 ? 3.281 -3.231 -18.600 1.00 83.75 89 ASP A N 1
ATOM 676 C CA . ASP A 1 89 ? 3.767 -3.429 -19.958 1.00 83.75 89 ASP A CA 1
ATOM 677 C C . ASP A 1 89 ? 4.832 -2.384 -20.311 1.00 83.75 89 ASP A C 1
ATOM 679 O O . ASP A 1 89 ? 4.527 -1.296 -20.803 1.00 83.75 89 ASP A O 1
ATOM 683 N N . GLN A 1 90 ? 6.099 -2.715 -20.063 1.00 78.75 90 GLN A N 1
ATOM 684 C CA . GLN A 1 90 ? 7.228 -1.841 -20.401 1.00 78.75 90 GLN A CA 1
ATOM 685 C C . GLN A 1 90 ? 7.492 -1.746 -21.911 1.00 78.75 90 GLN A C 1
ATOM 687 O O . GLN A 1 90 ? 8.233 -0.866 -22.340 1.00 78.75 90 GLN A O 1
ATOM 692 N N . SER A 1 91 ? 6.874 -2.605 -22.733 1.00 80.94 91 SER A N 1
ATOM 693 C CA . SER A 1 91 ? 7.060 -2.573 -24.189 1.00 80.94 91 SER A CA 1
ATOM 694 C C . SER A 1 91 ? 6.326 -1.408 -24.863 1.00 80.94 91 SER A C 1
ATOM 696 O O . SER A 1 91 ? 6.536 -1.135 -26.047 1.00 80.94 91 SER A O 1
ATOM 698 N N . GLN A 1 92 ? 5.467 -0.694 -24.123 1.00 81.31 92 GLN A N 1
ATOM 699 C CA . GLN A 1 92 ? 4.712 0.431 -24.659 1.00 81.31 92 GLN A CA 1
ATOM 700 C C . GLN A 1 92 ? 5.639 1.584 -25.076 1.00 81.31 92 GLN A C 1
ATOM 702 O O . GLN A 1 92 ? 6.479 2.027 -24.284 1.00 81.31 92 GLN A O 1
ATOM 707 N N . PRO A 1 93 ? 5.442 2.149 -26.282 1.00 79.94 93 PRO A N 1
ATOM 708 C CA . PRO A 1 93 ? 6.260 3.252 -26.758 1.00 79.94 93 PRO A CA 1
ATOM 709 C C . PRO A 1 93 ? 6.169 4.458 -25.816 1.00 79.94 93 PRO A C 1
ATOM 711 O O . PRO A 1 93 ? 5.138 4.723 -25.187 1.00 79.94 93 PRO A O 1
ATOM 714 N N . ASN A 1 94 ? 7.261 5.221 -25.750 1.00 85.81 94 ASN A N 1
ATOM 715 C CA . ASN A 1 94 ? 7.398 6.435 -24.939 1.00 85.81 94 ASN A CA 1
ATOM 716 C C . ASN A 1 94 ? 7.331 6.213 -23.413 1.00 85.81 94 ASN A C 1
ATOM 718 O O . ASN A 1 94 ? 7.056 7.160 -22.677 1.00 85.81 94 ASN A O 1
ATOM 722 N N . GLY A 1 95 ? 7.529 4.981 -22.925 1.00 88.44 95 GLY A N 1
ATOM 723 C CA . GLY A 1 95 ? 7.603 4.694 -21.486 1.00 88.44 95 GLY A CA 1
ATOM 724 C C . GLY A 1 95 ? 6.279 4.884 -20.735 1.00 88.44 95 GLY A C 1
ATOM 725 O O . GLY A 1 95 ? 6.275 5.105 -19.525 1.00 88.44 95 GLY A O 1
ATOM 726 N N . ARG A 1 96 ? 5.137 4.834 -21.437 1.00 92.12 96 ARG A N 1
ATOM 727 C CA . ARG A 1 96 ? 3.800 5.126 -20.872 1.00 92.12 96 ARG A CA 1
ATOM 728 C C . ARG A 1 96 ? 3.017 3.887 -20.434 1.00 92.12 96 ARG A C 1
ATOM 730 O O . ARG A 1 96 ? 1.841 4.009 -20.094 1.00 92.12 96 ARG A O 1
ATOM 737 N N . GLY A 1 97 ? 3.647 2.713 -20.419 1.00 91.81 97 GLY A N 1
ATOM 738 C CA . GLY A 1 97 ? 3.015 1.447 -20.033 1.00 91.81 97 GLY A CA 1
ATOM 739 C C . GLY A 1 97 ? 2.332 1.476 -18.671 1.00 91.81 97 GLY A C 1
ATOM 740 O O . GLY A 1 97 ? 1.227 0.960 -18.514 1.00 91.81 97 GLY A O 1
ATOM 741 N N . TRP A 1 98 ? 2.934 2.195 -17.724 1.00 93.88 98 TRP A N 1
ATOM 742 C CA . TRP A 1 98 ? 2.407 2.415 -16.380 1.00 93.88 98 TRP A CA 1
ATOM 743 C C . TRP A 1 98 ? 0.945 2.911 -16.375 1.00 93.88 98 TRP A C 1
ATOM 745 O O . TRP A 1 98 ? 0.134 2.428 -15.580 1.00 93.88 98 TRP A O 1
ATOM 755 N N . LEU A 1 99 ? 0.555 3.778 -17.326 1.00 93.94 99 LEU A N 1
ATOM 756 C CA . LEU A 1 99 ? -0.804 4.341 -17.421 1.00 93.94 99 LEU A CA 1
ATOM 757 C C . LEU A 1 99 ? -1.895 3.292 -17.676 1.00 93.94 99 LEU A C 1
ATOM 759 O O . LEU A 1 99 ? -3.043 3.536 -17.321 1.00 93.94 99 LEU A O 1
ATOM 763 N N . ARG A 1 100 ? -1.569 2.120 -18.239 1.00 91.88 100 ARG A N 1
ATOM 764 C CA . ARG A 1 100 ? -2.543 1.022 -18.425 1.00 91.88 100 ARG A CA 1
ATOM 765 C C . ARG A 1 100 ? -2.951 0.349 -17.114 1.00 91.88 100 ARG A C 1
ATOM 767 O O . ARG A 1 100 ? -3.900 -0.423 -17.087 1.00 91.88 100 ARG A O 1
ATOM 774 N N . SER A 1 101 ? -2.236 0.652 -16.038 1.00 93.06 101 SER A N 1
ATOM 775 C CA . SER A 1 101 ? -2.413 0.056 -14.713 1.00 93.06 101 SER A CA 1
ATOM 776 C C . SER A 1 101 ? -2.516 1.098 -13.598 1.00 93.06 101 SER A C 1
ATOM 778 O O . SER A 1 101 ? -2.521 0.745 -12.417 1.00 93.06 101 SER A O 1
ATOM 780 N N . PHE A 1 102 ? -2.582 2.383 -13.960 1.00 94.50 102 PHE A N 1
ATOM 781 C CA . PHE A 1 102 ? -2.700 3.463 -12.995 1.00 94.50 102 PHE A CA 1
ATOM 782 C C . PHE A 1 102 ? -4.092 3.460 -12.369 1.00 94.50 102 PHE A C 1
ATOM 784 O O . PHE A 1 102 ? -5.024 4.054 -12.905 1.00 94.50 102 PHE A O 1
ATOM 791 N N . HIS A 1 103 ? -4.220 2.795 -11.225 1.00 93.56 103 HIS A N 1
ATOM 792 C CA . HIS A 1 103 ? -5.498 2.617 -10.542 1.00 93.56 103 HIS A CA 1
ATOM 793 C C . HIS A 1 103 ? -6.003 3.878 -9.817 1.00 93.56 103 HIS A C 1
ATOM 795 O O . HIS A 1 103 ? -7.190 3.956 -9.493 1.00 93.56 103 HIS A O 1
ATOM 801 N N . GLY A 1 104 ? -5.126 4.857 -9.568 1.00 95.31 104 GLY A N 1
ATOM 802 C CA . GLY A 1 104 ? -5.412 5.990 -8.691 1.00 95.31 104 GLY A CA 1
ATOM 803 C C . GLY A 1 104 ? -5.315 5.591 -7.221 1.00 95.31 104 GLY A C 1
ATOM 804 O O . GLY A 1 104 ? -4.303 5.052 -6.787 1.00 95.31 104 GLY A O 1
ATOM 805 N N . GLY A 1 105 ? -6.376 5.844 -6.463 1.00 96.88 105 GLY A N 1
ATOM 806 C CA . GLY A 1 105 ? -6.431 5.621 -5.025 1.00 96.88 105 GLY A CA 1
ATOM 807 C C . GLY A 1 105 ? -6.061 6.859 -4.214 1.00 96.88 105 GLY A C 1
ATOM 808 O O . GLY A 1 105 ? -5.867 7.954 -4.740 1.00 96.88 105 GLY A O 1
ATOM 809 N N . LEU A 1 106 ? -6.002 6.677 -2.899 1.00 97.75 106 LEU A N 1
ATOM 810 C CA . LEU A 1 106 ? -5.546 7.701 -1.967 1.00 97.75 106 LEU A CA 1
ATOM 811 C C . LEU A 1 106 ? -4.041 7.970 -2.107 1.00 97.75 106 LEU A C 1
ATOM 813 O O . LEU A 1 106 ? -3.600 9.101 -1.919 1.00 97.75 106 LEU A O 1
ATOM 817 N N . LEU A 1 107 ? -3.247 6.940 -2.412 1.00 97.75 107 LEU A N 1
ATOM 818 C CA . LEU A 1 107 ? -1.799 7.067 -2.541 1.00 97.75 107 LEU A CA 1
ATOM 819 C C . LEU A 1 107 ? -1.224 6.016 -3.492 1.00 97.75 107 LEU A C 1
ATOM 821 O O . LEU A 1 107 ? -1.263 4.824 -3.192 1.00 97.75 107 LEU A O 1
ATOM 825 N N . THR A 1 108 ? -0.603 6.479 -4.574 1.00 96.94 108 THR A N 1
ATOM 826 C CA . THR A 1 108 ? 0.130 5.651 -5.540 1.00 96.94 108 THR A CA 1
ATOM 827 C C . THR A 1 108 ? 1.631 5.921 -5.431 1.00 96.94 108 THR A C 1
ATOM 829 O O . THR A 1 108 ? 2.068 7.069 -5.527 1.00 96.94 108 THR A O 1
ATOM 832 N N . GLY A 1 109 ? 2.435 4.882 -5.226 1.00 96.44 109 GLY A N 1
ATOM 833 C CA . GLY A 1 109 ? 3.882 4.993 -5.083 1.00 96.44 109 GLY A CA 1
ATOM 834 C C . GLY A 1 109 ? 4.594 5.183 -6.423 1.00 96.44 109 GLY A C 1
ATOM 835 O O . GLY A 1 109 ? 4.499 4.331 -7.305 1.00 96.44 109 GLY A O 1
ATOM 836 N N . CYS A 1 110 ? 5.367 6.260 -6.556 1.00 96.69 110 CYS A N 1
ATOM 837 C CA . CYS A 1 110 ? 6.310 6.460 -7.661 1.00 96.69 110 CYS A CA 1
ATOM 838 C C . CYS A 1 110 ? 7.742 6.223 -7.158 1.00 96.69 110 CYS A C 1
ATOM 840 O O . CYS A 1 110 ? 8.069 6.684 -6.064 1.00 96.69 110 CYS A O 1
ATOM 842 N N . GLY A 1 111 ? 8.587 5.531 -7.922 1.00 96.00 111 GLY A N 1
ATOM 843 C CA . GLY A 1 111 ? 9.929 5.123 -7.481 1.00 96.00 111 GLY A CA 1
ATOM 844 C C . GLY A 1 111 ? 10.248 3.667 -7.833 1.00 96.00 111 GLY A C 1
ATOM 845 O O . GLY A 1 111 ? 9.490 3.050 -8.563 1.00 96.00 111 GLY A O 1
ATOM 846 N N . LEU A 1 112 ? 11.306 3.055 -7.304 1.00 94.88 112 LEU A N 1
ATOM 847 C CA . LEU A 1 112 ? 12.306 3.659 -6.419 1.00 94.88 112 LEU A CA 1
ATOM 848 C C . LEU A 1 112 ? 13.464 4.264 -7.207 1.00 94.88 112 LEU A C 1
ATOM 850 O O . LEU A 1 112 ? 13.883 5.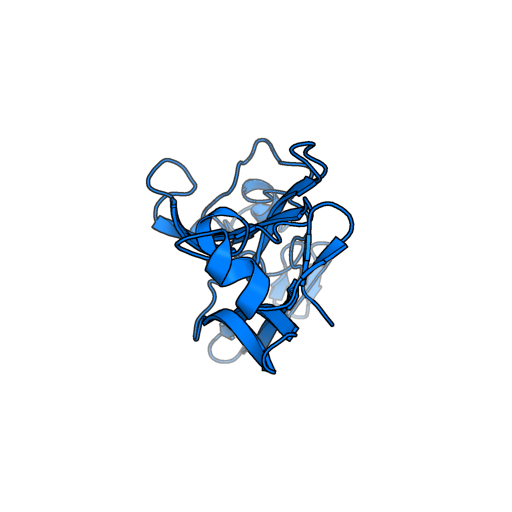370 -6.875 1.00 94.88 112 LEU A O 1
ATOM 854 N N . SER A 1 113 ? 13.968 3.561 -8.224 1.00 93.69 113 SER A N 1
ATOM 855 C CA . SER A 1 113 ? 15.135 4.011 -9.001 1.00 93.69 113 SER A CA 1
ATOM 856 C C . SER A 1 113 ? 14.864 5.284 -9.802 1.00 93.69 113 SER A C 1
ATOM 858 O O . SER A 1 113 ? 15.742 6.136 -9.908 1.00 93.69 113 SER A O 1
ATOM 860 N N . ASN A 1 114 ? 13.641 5.453 -10.311 1.00 93.56 114 ASN A N 1
ATOM 861 C CA . ASN A 1 114 ? 13.225 6.644 -11.035 1.00 93.56 114 ASN A CA 1
ATOM 862 C C . ASN A 1 114 ? 11.779 7.047 -10.708 1.00 93.56 114 ASN A C 1
ATOM 864 O O . ASN A 1 114 ? 10.945 6.241 -10.297 1.00 93.56 114 ASN A O 1
ATOM 868 N N . ALA A 1 115 ? 11.466 8.326 -10.907 1.00 95.06 115 ALA A N 1
ATOM 869 C CA . ALA A 1 115 ? 10.114 8.851 -10.783 1.00 95.06 115 ALA A CA 1
ATOM 870 C C . ALA A 1 115 ? 9.915 10.053 -11.711 1.00 95.06 115 ALA A C 1
ATOM 872 O O . ALA A 1 115 ? 10.854 10.786 -12.015 1.00 95.06 115 ALA A O 1
ATOM 873 N N . GLY A 1 116 ? 8.665 10.290 -12.113 1.00 93.38 116 GLY A N 1
ATOM 874 C CA . GLY A 1 116 ? 8.296 11.420 -12.963 1.00 93.38 116 GLY A CA 1
ATOM 875 C C . GLY A 1 116 ? 8.135 11.029 -14.429 1.00 93.38 116 GLY A C 1
ATOM 876 O O . GLY A 1 116 ? 7.584 9.970 -14.728 1.00 93.38 116 GLY A O 1
ATOM 877 N N . ALA A 1 117 ? 8.534 11.927 -15.330 1.00 95.25 117 ALA A N 1
ATOM 878 C CA . ALA A 1 117 ? 8.416 11.722 -16.769 1.00 95.25 117 ALA A CA 1
ATOM 879 C C . ALA A 1 117 ? 9.356 10.611 -17.258 1.00 95.25 117 ALA A C 1
ATOM 881 O O . ALA A 1 117 ? 10.401 10.376 -16.663 1.00 95.25 117 ALA A O 1
ATOM 882 N N . ALA A 1 118 ? 8.987 9.963 -18.364 1.00 94.62 118 ALA A N 1
ATOM 883 C CA . ALA A 1 118 ? 9.855 9.000 -19.022 1.00 94.62 118 ALA A CA 1
ATOM 884 C C . ALA A 1 118 ? 11.115 9.715 -19.520 1.00 94.62 118 ALA A C 1
ATOM 886 O O . ALA A 1 118 ? 11.032 10.826 -20.056 1.00 94.62 118 ALA A O 1
ATOM 887 N N . ASN A 1 119 ? 12.266 9.081 -19.348 1.00 92.31 119 ASN A N 1
ATOM 888 C CA . ASN A 1 119 ? 13.559 9.648 -19.699 1.00 92.31 119 ASN A CA 1
ATOM 889 C C . ASN A 1 119 ? 14.547 8.551 -20.108 1.00 92.31 119 ASN A C 1
ATOM 891 O O . ASN A 1 119 ? 14.240 7.362 -20.068 1.00 92.31 119 ASN A O 1
ATOM 895 N N . VAL A 1 120 ? 15.727 8.978 -20.542 1.00 92.75 120 VAL A N 1
ATOM 896 C CA . VAL A 1 120 ? 16.869 8.099 -20.792 1.00 92.75 120 VAL A CA 1
ATOM 897 C C . VAL A 1 120 ? 17.948 8.477 -19.786 1.00 92.75 120 VAL A C 1
ATOM 899 O O . VAL A 1 120 ? 18.225 9.669 -19.627 1.00 92.75 120 VAL A O 1
ATOM 902 N N . ASP A 1 121 ? 18.509 7.489 -19.097 1.00 90.31 121 ASP A N 1
ATOM 903 C CA . ASP A 1 121 ? 19.658 7.650 -18.204 1.00 90.31 121 ASP A CA 1
ATOM 904 C C . ASP A 1 121 ? 20.779 6.710 -18.662 1.00 90.31 121 ASP A C 1
ATOM 906 O O . ASP A 1 121 ? 20.641 5.488 -18.627 1.00 90.31 121 ASP A O 1
ATOM 910 N N . GLY A 1 122 ? 21.864 7.279 -19.192 1.00 90.75 122 GLY A N 1
ATOM 911 C CA . GLY A 1 122 ? 22.881 6.511 -19.913 1.00 90.75 122 GLY A CA 1
ATOM 912 C C . GLY A 1 122 ? 22.277 5.735 -21.090 1.00 90.75 122 GLY A C 1
ATOM 913 O O . GLY A 1 122 ? 21.715 6.337 -22.005 1.00 90.75 122 GLY A O 1
ATOM 914 N N . ASP A 1 123 ? 22.390 4.408 -21.041 1.00 89.25 123 ASP A N 1
ATOM 915 C CA . ASP A 1 123 ? 21.848 3.483 -22.047 1.00 89.25 123 ASP A CA 1
ATOM 916 C C . ASP A 1 123 ? 20.469 2.904 -21.655 1.00 89.25 123 ASP A C 1
ATOM 918 O O . ASP A 1 123 ? 19.912 2.071 -22.374 1.00 89.25 123 ASP A O 1
ATOM 922 N N . GLU A 1 124 ? 19.900 3.315 -20.516 1.00 89.25 124 GLU A N 1
ATOM 923 C CA . GLU A 1 124 ? 18.638 2.790 -19.992 1.00 89.25 124 GLU A CA 1
ATOM 924 C C . GLU A 1 124 ? 17.444 3.683 -20.358 1.00 89.25 124 GLU A C 1
ATOM 926 O O . GLU A 1 124 ? 17.439 4.895 -20.131 1.00 89.25 124 GLU A O 1
ATOM 931 N N . HIS A 1 125 ? 16.386 3.066 -20.893 1.00 90.94 125 HIS A N 1
ATOM 932 C CA . HIS A 1 125 ? 15.096 3.716 -21.109 1.00 90.94 125 HIS A CA 1
ATOM 933 C C . HIS A 1 125 ? 14.203 3.549 -19.879 1.00 90.94 125 HIS A C 1
ATOM 935 O O . HIS A 1 125 ? 13.748 2.448 -19.574 1.00 90.94 125 HIS A O 1
ATOM 941 N N . LEU A 1 126 ? 13.888 4.660 -19.223 1.00 92.62 126 LEU A N 1
ATOM 942 C CA . LEU A 1 126 ? 13.099 4.685 -18.002 1.00 92.62 126 LEU A CA 1
ATOM 943 C C . LEU A 1 126 ? 11.654 5.104 -18.297 1.00 92.62 126 LEU A C 1
ATOM 945 O O . LEU A 1 126 ? 11.385 6.151 -18.895 1.00 92.62 126 LEU A O 1
ATOM 949 N N . GLY A 1 127 ? 10.704 4.271 -17.869 1.00 93.50 127 GLY A N 1
ATOM 950 C CA . GLY A 1 127 ? 9.274 4.567 -17.948 1.00 93.50 127 GLY A CA 1
ATOM 951 C C . GLY A 1 127 ? 8.839 5.642 -16.950 1.00 93.50 127 GLY A C 1
ATOM 952 O O . GLY A 1 127 ? 9.570 5.991 -16.024 1.00 93.50 127 GLY A O 1
ATOM 953 N N . ILE A 1 128 ? 7.618 6.159 -17.109 1.00 94.88 128 ILE A N 1
ATOM 954 C CA . ILE A 1 128 ? 7.064 7.102 -16.130 1.00 94.88 128 ILE A CA 1
ATOM 955 C C . ILE A 1 128 ? 6.914 6.436 -14.753 1.00 94.88 128 ILE A C 1
ATOM 957 O O . ILE A 1 128 ? 6.557 5.264 -14.665 1.00 94.88 128 ILE A O 1
ATOM 961 N N . HIS A 1 129 ? 7.108 7.214 -13.688 1.00 95.69 129 HIS A N 1
ATOM 962 C CA . HIS A 1 129 ? 6.773 6.857 -12.297 1.00 95.69 129 HIS A CA 1
ATOM 963 C C . HIS A 1 129 ? 7.484 5.636 -11.677 1.00 95.69 129 HIS A C 1
ATOM 965 O O . HIS A 1 129 ? 7.230 5.339 -10.509 1.00 95.69 129 HIS A O 1
ATOM 971 N N . GLY A 1 130 ? 8.392 4.980 -12.396 1.00 94.62 130 GLY A N 1
ATOM 972 C CA . GLY A 1 130 ? 9.134 3.820 -11.907 1.00 94.62 130 GLY A CA 1
ATOM 973 C C . GLY A 1 130 ? 8.271 2.591 -11.618 1.00 94.62 130 GLY A C 1
ATOM 974 O O . GLY A 1 130 ? 7.151 2.448 -12.115 1.00 94.62 130 GLY A O 1
ATOM 975 N N . TYR A 1 131 ? 8.824 1.677 -10.824 1.00 94.06 131 TYR A N 1
ATOM 976 C CA . TYR A 1 131 ? 8.326 0.319 -10.616 1.00 94.06 131 TYR A CA 1
ATOM 977 C C . TYR A 1 131 ? 7.618 0.078 -9.280 1.00 94.06 131 TYR A C 1
ATOM 979 O O . TYR A 1 131 ? 7.003 -0.971 -9.118 1.00 94.06 131 TYR A O 1
ATOM 987 N N . LEU A 1 132 ? 7.658 1.005 -8.317 1.00 96.75 132 LEU A N 1
ATOM 988 C CA . LEU A 1 132 ? 7.195 0.772 -6.943 1.00 96.75 132 LEU A CA 1
ATOM 989 C C . LEU A 1 132 ? 5.750 0.258 -6.888 1.00 96.75 132 LEU A C 1
ATOM 991 O O . LEU A 1 132 ? 5.485 -0.760 -6.250 1.00 96.75 132 LEU A O 1
ATOM 995 N N . SER A 1 133 ? 4.832 0.902 -7.615 1.00 95.69 133 SER A N 1
ATOM 996 C CA . SER A 1 133 ? 3.419 0.488 -7.732 1.00 95.69 133 SER A CA 1
ATOM 997 C C . SER A 1 133 ? 3.212 -0.889 -8.389 1.00 95.69 133 SER A C 1
ATOM 999 O O . SER A 1 133 ? 2.084 -1.376 -8.483 1.00 95.69 133 SER A O 1
ATOM 1001 N N . HIS A 1 134 ? 4.279 -1.525 -8.868 1.00 95.56 134 HIS A N 1
ATOM 1002 C CA . HIS A 1 134 ? 4.297 -2.818 -9.548 1.00 95.56 134 HIS A CA 1
ATOM 1003 C C . HIS A 1 134 ? 5.219 -3.831 -8.867 1.00 95.56 134 HIS A C 1
ATOM 1005 O O . HIS A 1 134 ? 5.454 -4.902 -9.416 1.00 95.56 134 HIS A O 1
ATOM 1011 N N . ILE A 1 135 ? 5.693 -3.535 -7.656 1.00 96.81 135 ILE A N 1
ATOM 1012 C CA . ILE A 1 135 ? 6.462 -4.474 -6.837 1.00 96.81 135 ILE A CA 1
ATOM 1013 C C . ILE A 1 135 ? 5.552 -5.002 -5.720 1.00 96.81 135 ILE A C 1
ATOM 1015 O O . ILE A 1 135 ? 5.111 -4.221 -4.871 1.00 96.81 135 ILE A O 1
ATOM 1019 N N . PRO A 1 136 ? 5.228 -6.306 -5.693 1.00 96.94 136 PRO A N 1
ATOM 1020 C CA . PRO A 1 136 ? 4.534 -6.909 -4.565 1.00 96.94 136 PRO A CA 1
ATOM 1021 C C . PRO A 1 136 ? 5.338 -6.793 -3.269 1.00 96.94 136 PRO A C 1
ATOM 1023 O O . PRO A 1 136 ? 6.562 -6.871 -3.281 1.00 96.94 136 PRO A O 1
ATOM 1026 N N . ALA A 1 137 ? 4.641 -6.639 -2.147 1.00 98.12 137 ALA A N 1
ATOM 1027 C CA . ALA A 1 137 ? 5.266 -6.646 -0.836 1.00 98.12 137 ALA A CA 1
ATOM 1028 C C . ALA A 1 137 ? 5.570 -8.076 -0.359 1.00 98.12 137 ALA A C 1
ATOM 1030 O O . ALA A 1 137 ? 4.699 -8.959 -0.394 1.00 98.12 137 ALA A O 1
ATOM 1031 N N . ASP A 1 138 ? 6.773 -8.244 0.175 1.00 98.06 138 ASP A N 1
ATOM 1032 C CA . ASP A 1 138 ? 7.234 -9.379 0.970 1.00 98.06 138 ASP A CA 1
ATOM 1033 C C . ASP A 1 138 ? 7.268 -9.017 2.464 1.00 98.06 138 ASP A C 1
ATOM 1035 O O . ASP A 1 138 ? 6.983 -7.879 2.848 1.00 98.06 138 ASP A O 1
ATOM 1039 N N . GLU A 1 139 ? 7.568 -10.001 3.321 1.00 98.25 139 GLU A N 1
ATOM 1040 C CA . GLU A 1 139 ? 7.715 -9.819 4.779 1.00 98.25 139 GLU A CA 1
ATOM 1041 C C . GLU A 1 139 ? 6.538 -9.041 5.409 1.00 98.25 139 GLU A C 1
ATOM 1043 O O . GLU A 1 139 ? 6.697 -8.087 6.172 1.00 98.25 139 GLU A O 1
ATOM 1048 N N . THR A 1 140 ? 5.314 -9.420 5.030 1.00 98.50 140 THR A N 1
ATOM 1049 C CA . THR A 1 140 ? 4.133 -8.593 5.293 1.00 98.50 140 THR A CA 1
ATOM 1050 C C . THR A 1 140 ? 3.537 -8.795 6.683 1.00 98.50 140 THR A C 1
ATOM 1052 O O . THR A 1 140 ? 3.295 -9.926 7.109 1.00 98.50 140 THR A O 1
ATOM 1055 N N . PHE A 1 141 ? 3.136 -7.697 7.321 1.00 98.44 141 PHE A N 1
ATOM 1056 C CA . PHE A 1 141 ? 2.321 -7.684 8.536 1.00 98.44 141 PHE A CA 1
ATOM 1057 C C . PHE A 1 141 ? 1.048 -6.857 8.316 1.00 98.44 141 PHE A C 1
ATOM 1059 O O . PHE A 1 141 ? 1.047 -5.873 7.588 1.00 98.44 141 PHE A O 1
ATOM 1066 N N . ALA A 1 142 ? -0.043 -7.257 8.957 1.00 98.12 142 ALA A N 1
ATOM 1067 C CA . ALA A 1 142 ? -1.286 -6.503 9.046 1.00 98.12 142 ALA A CA 1
ATOM 1068 C C . ALA A 1 142 ? -1.995 -6.949 10.323 1.00 98.12 142 ALA A C 1
ATOM 1070 O O . ALA A 1 142 ? -2.312 -8.137 10.476 1.00 98.12 142 ALA A O 1
ATOM 1071 N N . GLY A 1 143 ? -2.201 -6.018 11.242 1.00 95.88 143 GLY A N 1
ATOM 1072 C CA . GLY A 1 143 ? -2.731 -6.321 12.561 1.00 95.88 143 GLY A CA 1
ATOM 1073 C C . GLY A 1 143 ? -2.988 -5.069 13.380 1.00 95.88 143 GLY A C 1
ATOM 1074 O O . GLY A 1 143 ? -2.827 -3.947 12.905 1.00 9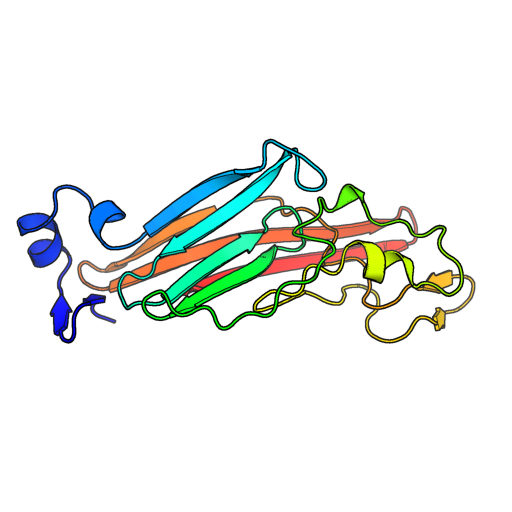5.88 143 GLY A O 1
ATOM 1075 N N . ILE A 1 144 ? -3.389 -5.295 14.625 1.00 91.75 144 ILE A N 1
ATOM 1076 C CA . ILE A 1 144 ? -3.481 -4.259 15.647 1.00 91.75 144 ILE A CA 1
ATOM 1077 C C . ILE A 1 144 ? -2.329 -4.482 16.619 1.00 91.75 144 ILE A C 1
ATOM 1079 O O . ILE A 1 144 ? -2.186 -5.578 17.163 1.00 91.75 144 ILE A O 1
ATOM 1083 N N . GLU A 1 145 ? -1.523 -3.450 16.832 1.00 91.94 145 GLU A N 1
ATOM 1084 C CA . GLU A 1 145 ? -0.456 -3.437 17.827 1.00 91.94 145 GLU A CA 1
ATOM 1085 C C . GLU A 1 145 ? -0.906 -2.601 19.024 1.00 91.94 145 GLU A C 1
ATOM 1087 O O . GLU A 1 145 ? -1.324 -1.453 18.871 1.00 91.94 145 GLU A O 1
ATOM 1092 N N . TRP A 1 146 ? -0.842 -3.192 20.215 1.00 85.56 146 TRP A N 1
ATOM 1093 C CA . TRP A 1 146 ? -1.154 -2.514 21.469 1.00 85.56 146 TRP A CA 1
ATOM 1094 C C . TRP A 1 146 ? 0.129 -1.929 22.053 1.00 85.56 146 TRP A C 1
ATOM 1096 O O . TRP A 1 146 ? 1.101 -2.654 22.252 1.00 85.56 146 TRP A O 1
ATOM 1106 N N . GLU A 1 147 ? 0.132 -0.628 22.335 1.00 84.31 147 GLU A N 1
ATOM 1107 C CA . GLU A 1 147 ? 1.225 0.019 23.075 1.00 84.31 147 GLU A CA 1
ATOM 1108 C C . GLU A 1 147 ? 1.068 -0.197 24.586 1.00 84.31 147 GLU A C 1
ATOM 1110 O O . GLU A 1 147 ? 2.051 -0.289 25.317 1.00 84.31 147 GLU A O 1
ATOM 1115 N N . ASN A 1 148 ? -0.179 -0.257 25.055 1.00 81.88 148 ASN A N 1
ATOM 1116 C CA . ASN A 1 148 ? -0.577 -0.516 26.437 1.00 81.88 148 ASN A CA 1
ATOM 1117 C C . ASN A 1 148 ? -2.048 -0.969 26.463 1.00 81.88 148 ASN A C 1
ATOM 1119 O O . ASN A 1 148 ? -2.639 -1.202 25.409 1.00 81.88 148 ASN A O 1
ATOM 1123 N N . ASP A 1 149 ? -2.647 -1.082 27.649 1.00 78.31 149 ASP A N 1
ATOM 1124 C CA . ASP A 1 149 ? -4.029 -1.549 27.798 1.00 78.31 149 ASP A CA 1
ATOM 1125 C C . ASP A 1 149 ? -5.075 -0.632 27.151 1.00 78.31 149 ASP A C 1
ATOM 1127 O O . ASP A 1 149 ? -6.146 -1.118 26.813 1.00 78.31 149 ASP A O 1
ATOM 1131 N N . ASP A 1 150 ? -4.776 0.644 26.900 1.00 78.19 150 ASP A N 1
ATOM 1132 C CA . ASP A 1 150 ? -5.755 1.614 26.389 1.00 78.19 150 ASP A CA 1
ATOM 1133 C C . ASP A 1 150 ? -5.397 2.191 25.019 1.00 78.19 150 ASP A C 1
ATOM 1135 O O . ASP A 1 150 ? -6.196 2.895 24.408 1.00 78.19 150 ASP A O 1
ATOM 1139 N N . THR A 1 151 ? -4.205 1.894 24.509 1.00 81.62 151 THR A N 1
ATOM 1140 C CA . THR A 1 151 ? -3.696 2.430 23.248 1.00 81.62 151 THR A CA 1
ATOM 1141 C C . THR A 1 151 ? -3.376 1.311 22.278 1.00 81.62 151 THR A C 1
ATOM 1143 O O . THR A 1 151 ? -2.511 0.474 22.536 1.00 81.62 151 THR A O 1
ATOM 1146 N N . ALA A 1 152 ? -4.011 1.370 21.114 1.00 86.94 152 ALA A N 1
ATOM 1147 C CA . ALA A 1 152 ? -3.749 0.492 19.989 1.00 86.94 152 ALA A CA 1
ATOM 1148 C C . ALA A 1 152 ? -3.541 1.299 18.707 1.00 86.94 152 ALA A C 1
ATOM 1150 O O . ALA A 1 152 ? -4.078 2.396 18.562 1.00 86.94 152 ALA A O 1
ATOM 1151 N N . ARG A 1 153 ? -2.793 0.725 17.767 1.00 90.56 153 ARG A N 1
ATOM 1152 C CA . ARG A 1 153 ? -2.677 1.216 16.392 1.00 90.56 153 ARG A CA 1
ATOM 1153 C C . ARG A 1 153 ? -2.971 0.095 15.424 1.00 90.56 153 ARG A C 1
ATOM 1155 O O . ARG A 1 153 ? -2.532 -1.039 15.632 1.00 90.56 153 ARG A O 1
ATOM 1162 N N . ILE A 1 154 ? -3.661 0.415 14.341 1.00 94.06 154 ILE A N 1
ATOM 1163 C CA . ILE A 1 154 ? -3.704 -0.480 13.193 1.00 94.06 154 ILE A CA 1
ATOM 1164 C C . ILE A 1 154 ? -2.395 -0.306 12.437 1.00 94.06 154 ILE A C 1
ATOM 1166 O O . ILE A 1 154 ? -1.970 0.814 12.169 1.00 94.06 154 ILE A O 1
ATOM 1170 N N . VAL A 1 155 ? -1.751 -1.416 12.096 1.00 97.56 155 VAL A N 1
ATOM 1171 C CA . VAL A 1 155 ? -0.443 -1.417 11.451 1.00 97.56 155 VAL A CA 1
ATOM 1172 C C . VAL A 1 155 ? -0.456 -2.374 10.267 1.00 97.56 155 VAL A C 1
ATOM 1174 O O . VAL A 1 155 ? -0.817 -3.542 10.407 1.00 97.56 155 VAL A O 1
ATOM 1177 N N . VAL A 1 156 ? -0.017 -1.885 9.107 1.00 98.69 156 VAL A N 1
ATOM 1178 C CA . VAL A 1 156 ? 0.251 -2.685 7.905 1.00 98.69 156 VAL A CA 1
ATOM 1179 C C . VAL A 1 156 ? 1.694 -2.435 7.471 1.00 98.69 156 VAL A C 1
ATOM 1181 O O . VAL A 1 156 ? 2.091 -1.286 7.282 1.00 98.69 156 VAL A O 1
ATOM 1184 N N . ARG A 1 157 ? 2.496 -3.494 7.333 1.00 98.69 157 ARG A N 1
ATOM 1185 C CA . ARG A 1 157 ? 3.919 -3.430 6.963 1.00 98.69 157 ARG A CA 1
ATOM 1186 C C . ARG A 1 157 ? 4.237 -4.366 5.808 1.00 98.69 157 ARG A C 1
ATOM 1188 O O . ARG A 1 157 ? 3.558 -5.378 5.625 1.00 98.69 157 ARG A O 1
ATOM 1195 N N . GLY A 1 158 ? 5.293 -4.043 5.082 1.00 98.62 158 GLY A N 1
ATOM 1196 C CA . GLY A 1 158 ? 5.849 -4.899 4.046 1.00 98.62 158 GLY A CA 1
ATOM 1197 C C . GLY A 1 158 ? 7.119 -4.315 3.449 1.00 98.62 158 GLY A C 1
ATOM 1198 O O . GLY A 1 158 ? 7.471 -3.152 3.683 1.00 98.62 158 GLY A O 1
ATOM 1199 N N . VAL A 1 159 ? 7.811 -5.157 2.695 1.00 98.81 159 VAL A N 1
ATOM 1200 C CA . VAL A 1 159 ? 9.090 -4.853 2.066 1.00 98.81 159 VAL A CA 1
ATOM 1201 C C . VAL A 1 159 ? 8.941 -4.986 0.560 1.00 98.81 159 VAL A C 1
ATOM 1203 O O . VAL A 1 159 ? 8.497 -6.015 0.066 1.00 98.81 159 VAL A O 1
ATOM 1206 N N . MET A 1 160 ? 9.329 -3.950 -0.171 1.00 98.38 160 MET A N 1
ATOM 1207 C CA . MET A 1 160 ? 9.414 -3.963 -1.626 1.00 98.38 160 MET A CA 1
ATOM 1208 C C . MET A 1 160 ? 10.880 -3.920 -2.022 1.00 98.38 160 MET A C 1
ATOM 1210 O O . MET A 1 160 ? 11.636 -3.095 -1.503 1.00 98.38 160 MET A O 1
ATOM 1214 N N . ARG A 1 161 ? 11.281 -4.782 -2.954 1.00 97.88 161 ARG A N 1
ATOM 1215 C CA . ARG A 1 161 ? 12.631 -4.787 -3.509 1.00 97.88 161 ARG A CA 1
ATOM 1216 C C . ARG A 1 161 ? 12.580 -4.571 -5.012 1.00 97.88 161 ARG A C 1
ATOM 1218 O O . ARG A 1 161 ? 12.018 -5.377 -5.743 1.00 97.88 161 ARG A O 1
ATOM 1225 N N . GLU A 1 162 ? 13.210 -3.496 -5.454 1.00 96.62 162 GLU A N 1
ATOM 1226 C CA . GLU A 1 162 ? 13.493 -3.253 -6.859 1.00 96.62 162 GLU A CA 1
ATOM 1227 C C . GLU A 1 162 ? 14.914 -3.742 -7.145 1.00 96.62 162 GLU A C 1
ATOM 1229 O O . GLU A 1 162 ? 15.878 -3.175 -6.625 1.00 96.62 162 GLU A O 1
ATOM 1234 N N . ALA A 1 163 ? 15.051 -4.826 -7.912 1.00 95.38 163 ALA A N 1
ATOM 1235 C CA . ALA A 1 163 ? 16.349 -5.437 -8.176 1.00 95.38 163 ALA A CA 1
ATOM 1236 C C . ALA A 1 163 ? 16.522 -5.881 -9.635 1.00 95.38 163 ALA A C 1
ATOM 1238 O O . ALA A 1 163 ? 15.609 -6.448 -10.232 1.00 95.38 163 ALA A O 1
ATOM 1239 N N . CYS A 1 164 ? 17.729 -5.689 -10.167 1.00 92.56 164 CYS A N 1
ATOM 1240 C CA . CYS A 1 164 ? 18.190 -6.201 -11.453 1.00 92.56 164 CYS A CA 1
ATOM 1241 C C . CYS A 1 164 ? 19.619 -6.751 -11.297 1.00 92.56 164 CYS A C 1
ATOM 1243 O O . CYS A 1 164 ? 20.453 -6.154 -10.614 1.00 92.56 164 CYS A O 1
ATOM 1245 N N . VAL A 1 165 ? 19.926 -7.898 -11.912 1.00 96.19 165 VAL A N 1
ATOM 1246 C CA . VAL A 1 165 ? 21.293 -8.447 -11.899 1.00 96.19 165 VAL A CA 1
ATOM 1247 C C . VAL A 1 165 ? 22.217 -7.473 -12.634 1.00 96.19 165 VAL A C 1
ATOM 1249 O O . VAL A 1 165 ? 21.955 -7.130 -13.780 1.00 96.19 165 VAL A O 1
ATOM 1252 N N . PHE A 1 166 ? 23.287 -7.032 -11.965 1.00 93.62 166 PHE A N 1
ATOM 1253 C CA . PHE A 1 166 ? 24.182 -5.955 -12.427 1.00 93.62 166 PHE A CA 1
ATOM 1254 C C . PHE A 1 166 ? 23.521 -4.572 -12.581 1.00 93.62 166 PHE A C 1
ATOM 1256 O O . PHE A 1 166 ? 24.098 -3.696 -13.218 1.00 93.62 166 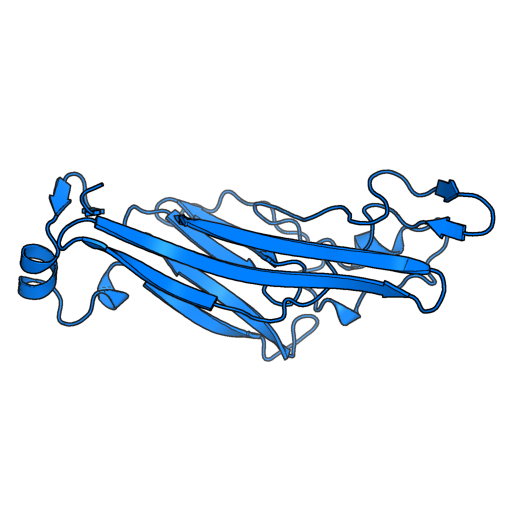PHE A O 1
ATOM 1263 N N . GLY A 1 167 ? 22.348 -4.360 -11.979 1.00 90.81 167 GLY A N 1
ATOM 1264 C CA . GLY A 1 167 ? 21.635 -3.085 -11.991 1.00 90.81 167 GLY A CA 1
ATOM 1265 C C . GLY A 1 167 ? 21.220 -2.637 -10.591 1.00 90.81 167 GLY A C 1
ATOM 1266 O O . GLY A 1 167 ? 21.923 -2.881 -9.607 1.00 90.81 167 GLY A O 1
ATOM 1267 N N . ALA A 1 168 ? 20.068 -1.966 -10.504 1.00 91.31 168 ALA A N 1
ATOM 1268 C CA . ALA A 1 168 ? 19.516 -1.483 -9.243 1.00 91.31 168 ALA A CA 1
ATOM 1269 C C . ALA A 1 168 ? 19.353 -2.613 -8.210 1.00 91.31 168 ALA A C 1
ATOM 1271 O O . ALA A 1 168 ? 19.063 -3.758 -8.551 1.00 91.31 168 ALA A O 1
ATOM 1272 N N . ASN A 1 169 ? 19.524 -2.274 -6.933 1.00 96.81 169 ASN A N 1
ATOM 1273 C CA . ASN A 1 169 ? 19.183 -3.123 -5.794 1.00 96.81 169 ASN A CA 1
ATOM 1274 C C . ASN A 1 169 ? 18.737 -2.218 -4.642 1.00 96.81 169 ASN A C 1
ATOM 1276 O O . ASN A 1 169 ? 19.522 -1.851 -3.766 1.00 96.81 169 ASN A O 1
ATOM 1280 N N . LEU A 1 170 ? 17.481 -1.789 -4.710 1.00 98.00 170 LEU A N 1
ATOM 1281 C CA . LEU A 1 170 ? 16.864 -0.866 -3.769 1.00 98.00 170 LEU A CA 1
ATOM 1282 C C . LEU A 1 170 ? 15.795 -1.601 -2.967 1.00 98.00 170 LEU A C 1
ATOM 1284 O O . LEU A 1 170 ? 14.992 -2.356 -3.513 1.00 98.00 170 LEU A O 1
ATOM 1288 N N . GLN A 1 171 ? 15.764 -1.355 -1.660 1.00 98.25 171 GLN A N 1
ATOM 1289 C CA . GLN A 1 171 ? 14.763 -1.915 -0.763 1.00 98.25 171 GLN A CA 1
ATOM 1290 C C . GLN A 1 171 ? 14.003 -0.791 -0.064 1.00 98.25 171 GLN A C 1
ATOM 1292 O O . GLN A 1 171 ? 14.605 0.083 0.556 1.00 98.25 171 GLN A O 1
ATOM 1297 N N . LEU A 1 172 ? 12.675 -0.859 -0.115 1.00 98.50 172 LEU A N 1
ATOM 1298 C CA . LEU A 1 172 ? 11.774 -0.014 0.654 1.00 98.50 172 LEU A CA 1
ATOM 1299 C C . LEU A 1 172 ? 11.069 -0.866 1.706 1.00 98.50 172 LEU A C 1
ATOM 1301 O O . LEU A 1 172 ? 10.326 -1.784 1.373 1.00 98.50 172 LEU A O 1
ATOM 1305 N N . GLN A 1 173 ? 11.252 -0.519 2.976 1.00 98.62 173 GLN A N 1
ATOM 1306 C CA . GLN A 1 173 ? 10.402 -1.007 4.059 1.00 98.62 173 GLN A CA 1
ATOM 1307 C C . GLN A 1 173 ? 9.316 0.033 4.317 1.00 98.62 173 GLN A C 1
ATOM 1309 O O . GLN A 1 173 ? 9.620 1.195 4.591 1.00 98.62 173 GLN A O 1
ATOM 1314 N N . ARG A 1 174 ? 8.048 -0.363 4.217 1.00 98.38 174 ARG A N 1
ATOM 1315 C CA . ARG A 1 174 ? 6.911 0.547 4.368 1.00 98.38 174 ARG A CA 1
ATOM 1316 C C . ARG A 1 174 ? 6.064 0.138 5.559 1.00 98.38 174 ARG A C 1
ATOM 1318 O O . ARG A 1 174 ? 5.741 -1.033 5.727 1.00 98.38 174 ARG A O 1
ATOM 1325 N N . THR A 1 175 ? 5.689 1.126 6.367 1.00 98.44 175 THR A N 1
ATOM 1326 C CA . THR A 1 175 ? 4.735 0.985 7.471 1.00 98.44 175 THR A CA 1
ATOM 1327 C C . THR A 1 175 ? 3.611 1.993 7.277 1.00 98.44 175 THR A C 1
ATOM 1329 O O . THR A 1 175 ? 3.867 3.179 7.089 1.00 98.44 175 THR A O 1
ATOM 1332 N N . ILE A 1 176 ? 2.371 1.518 7.330 1.00 98.25 176 ILE A N 1
ATOM 1333 C CA . ILE A 1 176 ? 1.153 2.327 7.333 1.00 98.25 176 ILE A CA 1
ATOM 1334 C C . ILE A 1 176 ? 0.507 2.141 8.703 1.00 98.25 176 ILE A C 1
ATOM 1336 O O . ILE A 1 176 ? 0.258 1.004 9.110 1.00 98.25 176 ILE A O 1
ATOM 1340 N N . THR A 1 177 ? 0.254 3.245 9.405 1.00 96.00 177 THR A N 1
ATOM 1341 C CA . THR A 1 177 ? -0.427 3.240 10.703 1.00 96.00 177 THR A CA 1
ATOM 1342 C C . THR A 1 177 ? -1.700 4.063 10.658 1.00 96.00 177 THR A C 1
ATOM 1344 O O . THR A 1 177 ? -1.698 5.134 10.049 1.00 96.00 177 THR A O 1
ATOM 1347 N N . ALA A 1 178 ? -2.741 3.591 11.337 1.00 89.62 178 ALA A N 1
ATOM 1348 C CA . ALA A 1 178 ? -4.002 4.299 11.519 1.00 89.62 178 ALA A CA 1
ATOM 1349 C C . ALA A 1 178 ? -4.522 4.147 12.951 1.00 89.62 178 ALA A C 1
ATOM 1351 O O . ALA A 1 178 ? -4.156 3.141 13.611 1.00 89.62 178 ALA A O 1
#

pLDDT: mean 92.92, std 6.4, range [49.44, 98.81]

Foldseek 3Di:
DFQDAPNDGDFLVRVVVPDVDPVVQWFKDWDADCDDQRHRWIKIWGGSSNQWIWIQGQQFLRFIAWIGGVNHTDWDFDPLAQGGLVQQDCVDPQLASVVNRCGTHPGHAFDDPDEAGFDDDPNDTHHHRDRSRSFHWDPWDFTWDAPDRRDIKTKIWTKGFDDDDVDDTDIDIDIDID

Solvent-accessible surface area (backbone atoms only — not comparable to full-atom values): 9630 Å² total; per-residue (Å²): 101,60,44,59,43,90,94,39,75,38,45,49,66,65,46,57,78,74,37,99,48,65,74,80,57,28,46,70,47,79,50,64,40,85,55,77,69,20,41,77,28,40,36,34,41,39,33,65,45,62,36,48,35,36,29,34,30,37,29,21,47,52,18,31,32,60,31,25,51,72,83,46,74,78,34,56,70,35,94,58,34,69,41,32,28,86,65,64,40,78,85,38,76,84,26,52,22,50,66,69,43,48,27,53,23,68,38,68,49,61,11,80,96,42,62,53,75,50,49,71,60,92,93,43,81,40,41,32,29,42,53,29,44,44,27,48,46,40,86,68,47,74,44,75,50,66,84,53,79,38,19,65,35,41,39,38,35,27,33,29,68,52,72,43,93,99,57,58,78,46,76,47,78,48,78,49,74,92